Protein AF-X1HR88-F1 (afdb_monomer_lite)

Secondary structure (DSSP, 8-state):
--EEEEEEE-SEEEEETTSS--EEE--EEEEEETTS-EEEEPGGGSEEEES-TTTEEE-TT-EEEE-SSEEEEEEEEETTEEEEEEEEEE-----PPEEEEEEEEEETTTEEEEEEEEEE-TTS-EEEEEEEEEETTS---EEEEEEEEE-TT-EEEEEEEBTTTB-TT-EEEEEEEEEETTEEEE---EEEE--

Sequence (195 aa):
AELQYIEAYPKNMAFDLNDANKCDDVTQVVAWYFDGSWENIDINSASYLSNNTGVATVNSSGTVCGVGEGNTTIKVTYQGEYDTISVSVTDTGISPPGVTTLDPIYDGGYYIAMKGKIQSTGGENAYEIGFEYQDLAGGSVETINAYGNYEDGRAWNMTLVKGSDITYGHSYKYRAYAVNSAGTGYGTWDTFTVN

pLDDT: mean 96.0, std 4.51, range [67.5, 98.81]

Radius of gyration: 26.38 Å; chains: 1; bounding box: 52×28×78 Å

Foldseek 3Di:
DAWDAKDWPPQEEEAEPLDPCQKDFGPWMKTAHPVRDIDTDQQLQKAKDKPDVCQWDADSSRMIGGHDADKTWIWIDHPHHIDIRIYGYDYPQAAAWAKAFDDWDDDPQFKIKTKMWGQARRNAFFQKKWKWKDWPVDDDIDIDMDGDGHGHGDMDIDMDGEPPRHDAQIKMWMWIWTADPSGIHIHDIDMDHRD

Structure (mmCIF, N/CA/C/O backbone):
data_AF-X1HR88-F1
#
_entry.id   AF-X1HR88-F1
#
loop_
_atom_site.group_PDB
_atom_site.id
_atom_site.type_symbol
_atom_site.label_atom_id
_atom_site.label_alt_id
_atom_site.label_comp_id
_atom_site.label_asym_id
_atom_site.label_entity_id
_atom_site.label_seq_id
_atom_site.pdbx_PDB_ins_code
_atom_site.Cartn_x
_atom_site.Cartn_y
_atom_site.Cartn_z
_atom_site.occupancy
_atom_site.B_iso_or_equiv
_atom_site.auth_seq_id
_atom_site.auth_comp_id
_atom_site.auth_asym_id
_atom_site.auth_atom_id
_atom_site.pdbx_PDB_model_num
ATOM 1 N N . ALA A 1 1 ? -14.043 -4.758 44.801 1.00 83.31 1 ALA A N 1
ATOM 2 C CA . ALA A 1 1 ? -15.112 -3.782 44.540 1.00 83.31 1 ALA A CA 1
ATOM 3 C C . ALA A 1 1 ? -15.993 -4.319 43.414 1.00 83.31 1 ALA A C 1
ATOM 5 O O . ALA A 1 1 ? -15.507 -5.154 42.661 1.00 83.31 1 ALA A O 1
ATOM 6 N N . GLU A 1 2 ? -17.265 -3.928 43.324 1.00 94.88 2 GLU A N 1
ATOM 7 C CA . GLU A 1 2 ? -18.149 -4.330 42.214 1.00 94.88 2 GLU A CA 1
ATOM 8 C C . GLU A 1 2 ? -17.907 -3.422 41.003 1.00 94.88 2 GLU A C 1
ATOM 10 O O . GLU A 1 2 ? -17.844 -2.197 41.165 1.00 94.88 2 GLU A O 1
ATOM 15 N N . LEU A 1 3 ? -17.688 -4.022 39.827 1.00 97.12 3 LEU A N 1
ATOM 16 C CA . LEU A 1 3 ? -17.419 -3.295 38.586 1.00 97.12 3 LEU A CA 1
ATOM 17 C C . LEU A 1 3 ? -18.658 -2.493 38.186 1.00 97.12 3 LEU A C 1
ATOM 19 O O . LEU A 1 3 ? -19.764 -3.023 38.199 1.00 97.12 3 LEU A O 1
ATOM 23 N N . GLN A 1 4 ? -18.463 -1.226 37.835 1.00 98.12 4 GLN A N 1
ATOM 24 C CA . GLN A 1 4 ? -19.535 -0.342 37.394 1.00 98.12 4 GLN A CA 1
ATOM 25 C C . GLN A 1 4 ? -19.562 -0.207 35.869 1.00 98.12 4 GLN A C 1
ATOM 27 O O . GLN A 1 4 ? -20.624 -0.320 35.270 1.00 98.12 4 GLN A O 1
ATOM 32 N N . TYR A 1 5 ? -18.415 0.077 35.250 1.00 98.31 5 TYR A N 1
ATOM 33 C CA . TYR A 1 5 ? -18.259 0.170 33.796 1.00 98.31 5 TYR A CA 1
ATOM 34 C C . TYR A 1 5 ? -16.782 0.051 33.408 1.00 98.31 5 TYR A C 1
ATOM 36 O O . TYR A 1 5 ? -15.893 0.106 34.264 1.00 98.31 5 TYR A O 1
ATOM 44 N N . ILE A 1 6 ? -16.523 -0.086 32.106 1.00 98.69 6 ILE A N 1
ATOM 45 C CA . ILE A 1 6 ? -15.172 -0.014 31.547 1.00 98.69 6 ILE A CA 1
ATOM 46 C C . ILE A 1 6 ? -15.053 1.098 30.509 1.00 98.69 6 ILE A C 1
ATOM 48 O O . ILE A 1 6 ? -16.046 1.531 29.929 1.00 98.69 6 ILE A O 1
ATOM 52 N N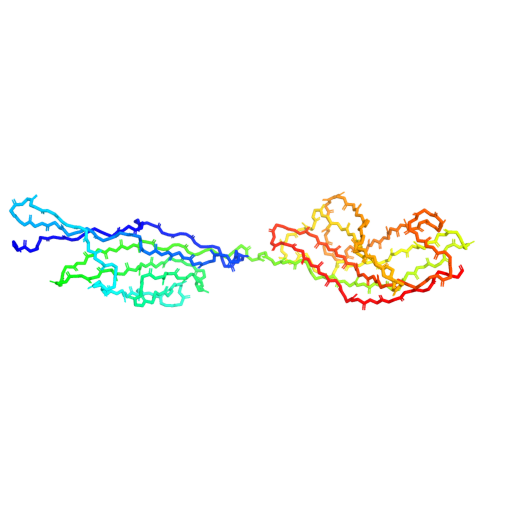 . GLU A 1 7 ? -13.823 1.515 30.239 1.00 98.62 7 GLU A N 1
ATOM 53 C CA . GLU A 1 7 ? -13.481 2.381 29.117 1.00 98.62 7 GLU A CA 1
ATOM 54 C C . GLU A 1 7 ? -12.338 1.768 28.312 1.00 98.62 7 GLU A C 1
ATOM 56 O O . GLU A 1 7 ? -11.296 1.437 28.874 1.00 98.62 7 GLU A O 1
ATOM 61 N N . ALA A 1 8 ? -12.512 1.646 26.999 1.00 98.50 8 ALA A N 1
ATOM 62 C CA . ALA A 1 8 ? -11.475 1.181 26.086 1.00 98.50 8 ALA A CA 1
ATOM 63 C C . ALA A 1 8 ? -10.881 2.341 25.270 1.00 98.50 8 ALA A C 1
ATOM 65 O O . ALA A 1 8 ? -11.593 3.278 24.895 1.00 98.50 8 ALA A O 1
ATOM 66 N N . TYR A 1 9 ? -9.579 2.264 24.981 1.00 98.44 9 TYR A N 1
ATOM 67 C CA . TYR A 1 9 ? -8.853 3.253 24.185 1.00 98.44 9 TYR A CA 1
ATOM 68 C C . TYR A 1 9 ? -7.960 2.601 23.114 1.00 98.44 9 TYR A C 1
ATOM 70 O O . TYR A 1 9 ? -7.384 1.538 23.362 1.00 98.44 9 TYR A O 1
ATOM 78 N N . PRO A 1 10 ? -7.794 3.255 21.947 1.00 98.50 10 PRO A N 1
ATOM 79 C CA . PRO A 1 10 ? -8.399 4.540 21.564 1.00 98.50 10 PRO A CA 1
ATOM 80 C C . PRO A 1 10 ? -9.921 4.441 21.358 1.00 98.50 10 PRO A C 1
ATOM 82 O O . PRO A 1 10 ? -10.444 3.369 21.093 1.00 98.50 10 PRO A O 1
ATOM 85 N N . LYS A 1 11 ? -10.651 5.559 21.482 1.00 98.25 11 LYS A N 1
ATOM 86 C CA . LYS A 1 11 ? -12.120 5.580 21.283 1.00 98.25 11 LYS A CA 1
ATOM 87 C C . LYS A 1 11 ? -12.525 5.455 19.813 1.00 98.25 11 LYS A C 1
ATOM 89 O O . LYS A 1 11 ? -13.644 5.046 19.511 1.00 98.25 11 LYS A O 1
ATOM 94 N N . ASN A 1 12 ? -11.615 5.817 18.911 1.00 97.88 12 ASN A N 1
ATOM 95 C CA . ASN A 1 12 ? -11.790 5.718 17.472 1.00 97.88 12 ASN A CA 1
ATOM 96 C C . ASN A 1 12 ? -10.490 5.213 16.836 1.00 97.88 12 ASN A C 1
ATOM 98 O O . ASN A 1 12 ? -9.414 5.642 17.247 1.00 97.88 12 ASN A O 1
ATOM 102 N N . MET A 1 13 ? -10.603 4.367 15.818 1.00 98.06 13 MET A N 1
ATOM 103 C CA . MET A 1 13 ? -9.512 3.946 14.940 1.00 98.06 13 MET A CA 1
ATOM 104 C C . MET A 1 13 ? -9.891 4.247 13.490 1.00 98.06 13 MET A C 1
ATOM 106 O O . MET A 1 13 ? -11.057 4.108 13.108 1.00 98.06 13 MET A O 1
ATOM 110 N N . ALA A 1 14 ? -8.912 4.652 12.685 1.00 96.81 14 ALA A N 1
ATOM 111 C CA . ALA A 1 14 ? -9.100 4.935 11.269 1.00 96.81 14 ALA A CA 1
ATOM 112 C C . ALA A 1 14 ? -8.046 4.199 10.441 1.00 96.81 14 ALA A C 1
ATOM 114 O O . ALA A 1 14 ? -6.862 4.269 10.759 1.00 96.81 14 ALA A O 1
ATOM 115 N N . PHE A 1 15 ? -8.485 3.513 9.387 1.00 95.94 15 PHE A N 1
ATOM 116 C CA . PHE A 1 15 ? -7.615 2.745 8.499 1.00 95.94 15 PHE A CA 1
ATOM 117 C C . PHE A 1 15 ? -7.869 3.124 7.040 1.00 95.94 15 PHE A C 1
ATOM 119 O O . PHE A 1 15 ? -9.022 3.256 6.635 1.00 95.94 15 PHE A O 1
ATOM 126 N N . ASP A 1 16 ? -6.806 3.234 6.245 1.00 91.50 16 ASP A N 1
ATOM 127 C CA . ASP A 1 16 ? -6.882 3.254 4.782 1.00 91.50 16 ASP A CA 1
ATOM 128 C C . ASP A 1 16 ? -6.445 1.882 4.262 1.00 91.50 16 ASP A C 1
ATOM 130 O O . ASP A 1 16 ? -5.384 1.380 4.636 1.00 91.50 16 ASP A O 1
ATOM 134 N N . LEU A 1 17 ? -7.259 1.246 3.416 1.00 90.88 17 LEU A N 1
ATOM 135 C CA . LEU A 1 17 ? -6.928 -0.063 2.846 1.00 90.88 17 LEU A CA 1
ATOM 136 C C . LEU A 1 17 ? -5.676 -0.046 1.962 1.00 90.88 17 LEU A C 1
ATOM 138 O O . LEU A 1 17 ? -5.069 -1.113 1.781 1.00 90.88 17 LEU A O 1
ATOM 142 N N . ASN A 1 18 ? -5.304 1.135 1.462 1.00 83.62 18 ASN A N 1
ATOM 143 C CA . ASN A 1 18 ? -4.133 1.380 0.624 1.00 83.62 18 ASN A CA 1
ATOM 144 C C . ASN A 1 18 ? -2.873 1.697 1.444 1.00 83.62 18 ASN A C 1
ATOM 146 O O . ASN A 1 18 ? -1.772 1.672 0.897 1.00 83.62 18 ASN A O 1
ATOM 150 N N . ASP A 1 19 ? -3.005 1.925 2.754 1.00 83.81 19 ASP A N 1
ATOM 151 C CA . ASP A 1 19 ? -1.859 1.995 3.658 1.00 83.81 19 ASP A CA 1
ATOM 152 C C . ASP A 1 19 ? -1.364 0.574 3.989 1.00 83.81 19 ASP A C 1
ATOM 154 O O . ASP A 1 19 ? -2.137 -0.361 4.241 1.00 83.81 19 ASP A O 1
ATOM 158 N N . ALA A 1 20 ? -0.042 0.404 4.014 1.00 79.62 20 ALA A N 1
ATOM 159 C CA . ALA A 1 20 ? 0.596 -0.819 4.481 1.00 79.62 20 ALA A CA 1
ATOM 160 C C . ALA A 1 20 ? 0.303 -1.090 5.972 1.00 79.62 20 ALA A C 1
ATOM 162 O O . ALA A 1 20 ? 0.254 -2.252 6.381 1.00 79.62 20 ALA A O 1
ATOM 163 N N . ASN A 1 21 ? 0.066 -0.043 6.769 1.00 85.81 21 ASN A N 1
ATOM 164 C CA . ASN A 1 21 ? -0.185 -0.111 8.210 1.00 85.81 21 ASN A CA 1
ATOM 165 C C . ASN A 1 21 ? -1.680 0.022 8.551 1.00 85.81 21 ASN A C 1
ATOM 167 O O . ASN A 1 21 ? -2.093 0.896 9.305 1.00 85.81 21 ASN A O 1
ATOM 171 N N . LYS A 1 22 ? -2.512 -0.880 8.025 1.00 93.12 22 LYS A N 1
ATOM 172 C CA . LYS A 1 22 ? -3.969 -0.903 8.272 1.00 93.12 22 LYS A CA 1
ATOM 173 C C . LYS A 1 22 ? -4.402 -1.680 9.520 1.00 93.12 22 LYS A C 1
ATOM 175 O O . LYS A 1 22 ? -5.504 -2.229 9.549 1.00 93.12 22 LYS A O 1
ATOM 180 N N . CYS A 1 23 ? -3.532 -1.760 10.523 1.00 97.31 23 CYS A N 1
ATOM 181 C CA . CYS A 1 23 ? -3.824 -2.378 11.812 1.00 97.31 23 CYS A CA 1
ATOM 182 C C . CYS A 1 23 ? -3.281 -1.520 12.956 1.00 97.31 23 CYS A C 1
ATOM 184 O O . CYS A 1 23 ? -2.205 -0.942 12.821 1.00 97.31 23 CYS A O 1
ATOM 186 N N . ASP A 1 24 ? -3.995 -1.487 14.076 1.00 97.94 24 ASP A N 1
ATOM 187 C CA . ASP A 1 24 ? -3.594 -0.799 15.306 1.00 97.94 24 ASP A CA 1
ATOM 188 C C . ASP A 1 24 ? -4.124 -1.555 16.534 1.00 97.94 24 ASP A C 1
ATOM 190 O O . ASP A 1 24 ? -5.056 -2.357 16.430 1.00 97.94 24 ASP A O 1
ATOM 194 N N . ASP A 1 25 ? -3.533 -1.321 17.699 1.00 98.19 25 ASP A N 1
ATOM 195 C CA . ASP A 1 25 ? -3.840 -2.055 18.924 1.00 98.19 25 ASP A CA 1
ATOM 196 C C . ASP A 1 25 ? -4.786 -1.279 19.850 1.00 98.19 25 ASP A C 1
ATOM 198 O O . ASP A 1 25 ? -4.718 -0.056 20.004 1.00 98.19 25 ASP A O 1
ATOM 202 N N . VAL A 1 26 ? -5.655 -2.006 20.554 1.00 98.38 26 VAL A N 1
ATOM 203 C CA . VAL A 1 26 ? -6.278 -1.486 21.775 1.00 98.38 26 VAL A CA 1
ATOM 204 C C . VAL A 1 26 ? -5.183 -1.327 22.827 1.00 98.38 26 VAL A C 1
ATOM 206 O O . VAL A 1 26 ? -4.567 -2.300 23.254 1.00 98.38 26 VAL A O 1
ATOM 209 N N . THR A 1 27 ? -4.947 -0.092 23.259 1.00 98.00 27 THR A N 1
ATOM 210 C CA . THR A 1 27 ? -3.803 0.256 24.116 1.00 98.00 27 THR A CA 1
ATOM 211 C C . THR A 1 27 ? -4.158 0.332 25.593 1.00 98.00 27 THR A C 1
ATOM 213 O O . THR A 1 27 ? -3.274 0.214 26.442 1.00 98.00 27 THR A O 1
ATOM 216 N N . GLN A 1 28 ? -5.438 0.520 25.924 1.00 98.19 28 GLN A N 1
ATOM 217 C CA . GLN A 1 28 ? -5.879 0.616 27.310 1.00 98.19 28 GLN A CA 1
ATOM 218 C C . GLN A 1 28 ? -7.315 0.130 27.485 1.00 98.19 28 GLN A C 1
ATOM 220 O O . GLN A 1 28 ? -8.194 0.431 26.677 1.00 98.19 28 GLN A O 1
ATOM 225 N N . VAL A 1 29 ? -7.552 -0.568 28.594 1.00 98.50 29 VAL A N 1
ATOM 226 C CA . VAL A 1 29 ? -8.884 -0.852 29.129 1.00 98.50 29 VAL A CA 1
ATOM 227 C C . VAL A 1 29 ? -8.869 -0.468 30.607 1.00 98.50 29 VAL A C 1
ATOM 229 O O . VAL A 1 29 ? -8.050 -0.980 31.367 1.00 98.50 29 VAL A O 1
ATOM 232 N N . VAL A 1 30 ? -9.734 0.457 31.016 1.00 98.50 30 VAL A N 1
ATOM 233 C CA . VAL A 1 30 ? -9.850 0.929 32.404 1.00 98.50 30 VAL A CA 1
ATOM 234 C C . VAL A 1 30 ? -11.147 0.404 32.993 1.00 98.50 30 VAL A C 1
ATOM 236 O O . VAL A 1 30 ? -12.198 0.554 32.378 1.00 98.50 30 VAL A O 1
ATOM 239 N N . ALA A 1 31 ? -11.081 -0.190 34.179 1.00 98.50 31 ALA A N 1
ATOM 240 C CA . ALA A 1 31 ? -12.249 -0.598 34.947 1.00 98.50 31 ALA A CA 1
ATOM 241 C C . ALA A 1 31 ? -12.536 0.422 36.050 1.00 98.50 31 ALA A C 1
ATOM 243 O O . ALA A 1 31 ? -11.633 0.792 36.800 1.00 98.50 31 ALA A O 1
ATOM 244 N N . TRP A 1 32 ? -13.794 0.841 36.163 1.00 98.38 32 TRP A N 1
ATOM 245 C CA . TRP A 1 32 ? -14.280 1.766 37.184 1.00 98.38 32 TRP A CA 1
ATOM 246 C C . TRP A 1 32 ? -15.254 1.047 38.109 1.00 98.38 32 TRP A C 1
ATOM 248 O O . TRP A 1 32 ? -16.186 0.389 37.646 1.00 98.38 32 TRP A O 1
ATOM 258 N N . TYR A 1 33 ? -15.048 1.168 39.417 1.00 98.06 33 TYR A N 1
ATOM 259 C CA . TYR A 1 33 ? -15.801 0.438 40.433 1.00 98.06 33 TYR A CA 1
ATOM 260 C C . TYR A 1 33 ? -16.754 1.351 41.215 1.00 98.06 33 TYR A C 1
ATOM 262 O O . TYR A 1 33 ? -16.495 2.541 41.392 1.00 98.06 33 TYR A O 1
ATOM 270 N N . PHE A 1 34 ? -17.841 0.788 41.758 1.00 97.38 34 PHE A N 1
ATOM 271 C CA . PHE A 1 34 ? -18.852 1.552 42.513 1.00 97.38 34 PHE A CA 1
ATOM 272 C C . PHE A 1 34 ? -18.326 2.239 43.783 1.00 97.38 34 PHE A C 1
ATOM 274 O O . PHE A 1 34 ? -18.935 3.192 44.266 1.00 97.38 34 PHE A O 1
ATOM 281 N N . ASP A 1 35 ? -17.209 1.769 44.341 1.00 97.12 35 ASP A N 1
ATOM 282 C CA . ASP A 1 35 ? -16.552 2.402 45.489 1.00 97.12 35 ASP A CA 1
ATOM 283 C C . ASP A 1 35 ? -15.642 3.582 45.096 1.00 97.12 35 ASP A C 1
ATOM 285 O O . ASP A 1 35 ? -14.992 4.177 45.956 1.00 97.12 35 ASP A O 1
ATOM 289 N N . GLY A 1 36 ? -15.609 3.933 43.806 1.00 97.12 36 GLY A N 1
ATOM 290 C CA . GLY A 1 36 ? -14.807 5.014 43.242 1.00 97.12 36 GLY A CA 1
ATOM 291 C C . GLY A 1 36 ? -13.363 4.629 42.919 1.00 97.12 36 GLY A C 1
ATOM 292 O O . GLY A 1 36 ? -12.615 5.476 42.427 1.00 97.12 36 GLY A O 1
ATOM 293 N N . SER A 1 37 ? -12.947 3.386 43.184 1.00 97.94 37 SER A N 1
ATOM 294 C CA . SER A 1 37 ? -11.643 2.885 42.746 1.00 97.94 37 SER A CA 1
ATOM 295 C C . SER A 1 37 ? -11.633 2.567 41.245 1.00 97.94 37 SER A C 1
ATOM 297 O O . SER A 1 37 ? -12.679 2.413 40.609 1.00 97.94 37 SER A O 1
ATOM 299 N N . TRP A 1 38 ? -10.435 2.485 40.668 1.00 97.88 38 TRP A N 1
ATOM 300 C CA . TRP A 1 38 ? -10.231 2.120 39.269 1.00 97.88 38 TRP A CA 1
ATOM 301 C C . TRP A 1 38 ? -8.937 1.326 39.098 1.00 97.88 38 TRP A C 1
ATOM 303 O O . TRP A 1 38 ? -8.038 1.397 39.941 1.00 97.88 38 TRP A O 1
ATOM 313 N N . GLU A 1 39 ? -8.833 0.588 37.997 1.00 97.75 39 GLU A N 1
ATOM 314 C CA . GLU A 1 39 ? -7.607 -0.116 37.618 1.00 97.75 39 GLU A CA 1
ATOM 315 C C . GLU A 1 39 ? -7.417 -0.170 36.096 1.00 97.75 39 GLU A C 1
ATOM 317 O O . GLU A 1 39 ? -8.380 -0.103 35.330 1.00 97.75 39 GLU A O 1
ATOM 322 N N . ASN A 1 40 ? -6.163 -0.322 35.663 1.00 97.81 40 ASN A N 1
ATOM 323 C CA . ASN A 1 40 ? -5.850 -0.691 34.284 1.00 97.81 40 ASN A CA 1
ATOM 324 C C . ASN A 1 40 ? -5.922 -2.210 34.144 1.00 97.81 40 ASN A C 1
ATOM 326 O O . ASN A 1 40 ? -5.257 -2.937 34.883 1.00 97.81 40 ASN A O 1
ATOM 330 N N . ILE A 1 41 ? -6.690 -2.667 33.167 1.00 97.56 41 ILE A N 1
ATOM 331 C CA . ILE A 1 41 ? -6.872 -4.077 32.850 1.00 97.56 41 ILE A CA 1
ATOM 332 C C . ILE A 1 41 ? -5.799 -4.513 31.852 1.00 97.56 41 ILE A C 1
ATOM 334 O O . ILE A 1 41 ? -5.494 -3.794 30.899 1.00 97.56 41 ILE A O 1
ATOM 338 N N . ASP A 1 42 ? -5.231 -5.702 32.065 1.00 96.69 42 ASP A N 1
ATOM 339 C CA . ASP A 1 42 ? -4.407 -6.363 31.050 1.00 96.69 42 ASP A CA 1
ATOM 340 C C . ASP A 1 42 ? -5.263 -6.594 29.800 1.00 96.69 42 ASP A C 1
ATOM 342 O O . ASP A 1 42 ? -6.318 -7.225 29.876 1.00 96.69 42 ASP A O 1
ATOM 346 N N . ILE A 1 43 ? -4.800 -6.102 28.652 1.00 96.44 43 ILE A N 1
ATOM 347 C CA . ILE A 1 43 ? -5.458 -6.227 27.345 1.00 96.44 43 ILE A CA 1
ATOM 348 C C . ILE A 1 43 ? -5.894 -7.674 27.072 1.00 96.44 43 ILE A C 1
ATOM 350 O O . ILE A 1 43 ? -7.008 -7.911 26.617 1.00 96.44 43 ILE A O 1
ATOM 354 N N . ASN A 1 44 ? -5.087 -8.665 27.454 1.00 96.44 44 ASN A N 1
ATOM 355 C CA . ASN A 1 44 ? -5.408 -10.076 27.208 1.00 96.44 44 ASN A CA 1
ATOM 356 C C . ASN A 1 44 ? -6.478 -10.650 28.159 1.00 96.44 44 ASN A C 1
ATOM 358 O O . ASN A 1 44 ? -6.934 -11.776 27.964 1.00 96.44 44 ASN A O 1
ATOM 362 N N . SER A 1 45 ? -6.865 -9.909 29.202 1.00 96.62 45 SER A N 1
ATOM 363 C CA . SER A 1 45 ? -7.964 -10.274 30.107 1.00 96.62 45 SER A CA 1
ATOM 364 C C . SER A 1 45 ? -9.327 -9.789 29.606 1.00 96.62 45 SER A C 1
ATOM 366 O O . SER A 1 45 ? -10.361 -10.248 30.097 1.00 96.62 45 SER A O 1
ATOM 368 N N . ALA A 1 46 ? -9.349 -8.867 28.641 1.00 97.94 46 ALA A N 1
ATOM 369 C CA . ALA A 1 46 ? -10.565 -8.449 27.962 1.00 97.94 46 ALA A CA 1
ATOM 370 C C . ALA A 1 46 ? -10.884 -9.381 26.783 1.00 97.94 46 ALA A C 1
ATOM 372 O O . ALA A 1 46 ? -10.030 -10.082 26.244 1.00 97.94 46 ALA A O 1
ATOM 373 N N . SER A 1 47 ? -12.149 -9.384 26.374 1.00 98.25 47 SER A N 1
ATOM 374 C CA . SER A 1 47 ? -12.602 -10.063 25.159 1.00 98.25 47 SER A CA 1
ATOM 375 C C . SER A 1 47 ? -13.007 -9.043 24.104 1.00 98.25 47 SER A C 1
ATOM 377 O O . SER A 1 47 ? -13.588 -8.004 24.424 1.00 98.25 47 SER A O 1
ATOM 379 N N . TYR A 1 48 ? -12.700 -9.354 22.847 1.00 98.56 48 TYR A N 1
ATOM 380 C CA . TYR A 1 48 ? -12.882 -8.457 21.713 1.00 98.56 48 TYR A CA 1
ATOM 381 C C . TYR A 1 48 ? -13.792 -9.092 20.669 1.00 98.56 48 TYR A C 1
ATOM 383 O O . TYR A 1 48 ? -13.655 -10.271 20.340 1.00 98.56 48 TYR A O 1
ATOM 391 N N . LEU A 1 49 ? -14.713 -8.302 20.126 1.00 98.50 49 LEU A N 1
ATOM 392 C CA . LEU A 1 49 ? -15.616 -8.721 19.061 1.00 98.50 49 LEU A CA 1
ATOM 393 C C . LEU A 1 49 ? -15.781 -7.588 18.052 1.00 98.50 49 LEU A C 1
ATOM 395 O O . LEU A 1 49 ? -16.121 -6.471 18.429 1.00 98.50 49 LEU A O 1
ATOM 399 N N . SER A 1 50 ? -15.606 -7.882 16.765 1.00 98.56 50 SER A N 1
ATOM 400 C CA . SER A 1 50 ? -16.024 -6.957 15.711 1.00 98.56 50 SER A CA 1
ATOM 401 C C . SER A 1 50 ? -17.504 -7.137 15.404 1.00 98.56 50 SER A C 1
ATOM 403 O O . SER A 1 50 ? -17.962 -8.257 15.174 1.00 98.56 50 SER A O 1
ATOM 405 N N . ASN A 1 51 ? -18.241 -6.030 15.332 1.00 98.56 51 ASN A N 1
ATOM 406 C CA . ASN A 1 51 ? -19.641 -6.045 14.910 1.00 98.56 51 ASN A CA 1
ATOM 407 C C . ASN A 1 51 ? -19.814 -6.217 13.391 1.00 98.56 51 ASN A C 1
ATOM 409 O O . ASN A 1 51 ? -20.914 -6.522 12.934 1.00 98.56 51 ASN A O 1
ATOM 413 N N . ASN A 1 52 ? -18.744 -6.050 12.607 1.00 98.56 52 ASN A N 1
ATOM 414 C CA . ASN A 1 52 ? -18.732 -6.327 11.173 1.00 98.56 52 ASN A CA 1
ATOM 415 C C . ASN A 1 52 ? -17.309 -6.675 10.715 1.00 98.56 52 ASN A C 1
ATOM 417 O O . ASN A 1 52 ? -16.492 -5.791 10.447 1.00 98.56 52 ASN A O 1
ATOM 421 N N . THR A 1 53 ? -17.032 -7.974 10.596 1.00 98.38 53 THR A N 1
ATOM 422 C CA . THR A 1 53 ? -15.729 -8.502 10.167 1.00 98.38 53 THR A CA 1
ATOM 423 C C . THR A 1 53 ? -15.415 -8.255 8.694 1.00 98.38 53 THR A C 1
ATOM 425 O O . THR A 1 53 ? -14.256 -8.366 8.309 1.00 98.38 53 THR A O 1
ATOM 428 N N . GLY A 1 54 ? -16.411 -7.888 7.878 1.00 98.00 54 GLY A N 1
ATOM 429 C CA . GLY A 1 54 ? -16.186 -7.429 6.507 1.00 98.00 54 GLY A CA 1
ATOM 430 C C . GLY A 1 54 ? -15.582 -6.024 6.435 1.00 98.00 54 GLY A C 1
ATOM 431 O O . GLY A 1 54 ? -14.978 -5.691 5.424 1.00 98.00 54 GLY A O 1
ATOM 432 N N . VAL A 1 55 ? -15.715 -5.224 7.502 1.00 98.38 55 VAL A N 1
ATOM 433 C CA . VAL A 1 55 ? -15.136 -3.873 7.601 1.00 98.38 55 VAL A CA 1
ATOM 434 C C . VAL A 1 55 ? -13.845 -3.895 8.409 1.00 98.38 55 VAL A C 1
ATOM 436 O O . VAL A 1 55 ? -12.822 -3.426 7.927 1.00 98.38 55 VAL A O 1
ATOM 439 N N . ALA A 1 56 ? -13.855 -4.470 9.615 1.00 98.62 56 ALA A N 1
ATOM 440 C CA . ALA A 1 56 ? -12.654 -4.594 10.439 1.00 98.62 56 ALA A CA 1
ATOM 441 C C . ALA A 1 56 ? -12.672 -5.872 11.278 1.00 98.62 56 ALA A C 1
ATOM 443 O O . ALA A 1 56 ? -13.720 -6.295 11.765 1.00 98.62 56 ALA A O 1
ATOM 444 N N . THR A 1 57 ? -11.510 -6.474 11.498 1.00 98.56 57 THR A N 1
ATOM 445 C CA . THR A 1 57 ? -11.330 -7.639 12.378 1.00 98.56 57 THR A CA 1
ATOM 446 C C . THR A 1 57 ? -10.585 -7.247 13.641 1.00 98.56 57 THR A C 1
ATOM 448 O O . THR A 1 57 ? -9.824 -6.290 13.623 1.00 98.56 57 THR A O 1
ATOM 451 N N . VAL A 1 58 ? -10.755 -8.015 14.715 1.00 98.69 58 VAL A N 1
ATOM 452 C CA . VAL A 1 58 ? -9.970 -7.881 15.946 1.00 98.69 58 VAL A CA 1
ATOM 453 C C . VAL A 1 58 ? -9.529 -9.262 16.425 1.00 98.69 58 VAL A C 1
ATOM 455 O O . VAL A 1 58 ? -10.301 -10.219 16.310 1.00 98.69 58 VAL A O 1
ATOM 458 N N . ASN A 1 59 ? -8.294 -9.390 16.913 1.00 98.00 59 ASN A N 1
ATOM 459 C CA . ASN A 1 59 ? -7.783 -10.635 17.495 1.00 98.00 59 ASN A CA 1
ATOM 460 C C . ASN A 1 59 ? -7.927 -10.656 19.035 1.00 98.00 59 ASN A C 1
ATOM 462 O O . ASN A 1 59 ? -8.390 -9.699 19.652 1.00 98.00 59 ASN A O 1
ATOM 466 N N . SER A 1 60 ? -7.528 -11.758 19.676 1.00 95.88 60 SER A N 1
ATOM 467 C CA . SER A 1 60 ? -7.614 -11.916 21.139 1.00 95.88 60 SER A CA 1
ATOM 468 C C . SER A 1 60 ? -6.664 -11.017 21.936 1.00 95.88 60 SER A C 1
ATOM 470 O O . SER A 1 60 ? -6.845 -10.879 23.138 1.00 95.88 60 SER A O 1
ATOM 472 N N . SER A 1 61 ? -5.658 -10.433 21.287 1.00 96.75 61 SER A N 1
ATOM 473 C CA . SER A 1 61 ? -4.699 -9.505 21.894 1.00 96.75 61 SER A CA 1
ATOM 474 C C . SER A 1 61 ? -5.075 -8.041 21.656 1.00 96.75 61 SER A C 1
ATOM 476 O O . SER A 1 61 ? -4.276 -7.159 21.942 1.00 96.75 61 SER A O 1
ATOM 478 N N . GLY A 1 62 ? -6.275 -7.771 21.131 1.00 97.69 62 GLY A N 1
ATOM 479 C CA . GLY A 1 62 ? -6.758 -6.412 20.904 1.00 97.69 62 GLY A CA 1
ATOM 480 C C . GLY A 1 62 ? -6.206 -5.737 19.646 1.00 97.69 62 GLY A C 1
ATOM 481 O O . GLY A 1 62 ? -6.462 -4.552 19.466 1.00 97.69 62 GLY A O 1
ATOM 482 N N . THR A 1 63 ? -5.510 -6.446 18.754 1.00 98.38 63 THR A N 1
ATOM 483 C CA . THR A 1 63 ? -5.096 -5.875 17.460 1.00 98.38 63 THR A CA 1
ATOM 484 C C . THR A 1 63 ? -6.286 -5.824 16.519 1.00 98.38 63 THR A C 1
ATOM 486 O O . THR A 1 63 ? -6.876 -6.863 16.199 1.00 98.38 63 THR A O 1
ATOM 489 N N . VAL A 1 64 ? -6.622 -4.624 16.059 1.00 98.69 64 VAL A N 1
ATOM 490 C CA . VAL A 1 64 ? -7.710 -4.327 15.131 1.00 98.69 64 VAL A CA 1
ATOM 491 C C . VAL A 1 64 ? -7.126 -4.047 13.751 1.00 98.69 64 VAL A C 1
ATOM 493 O O . VAL A 1 64 ? -6.196 -3.264 13.630 1.00 98.69 64 VAL A O 1
ATOM 496 N N . CYS A 1 65 ? -7.681 -4.652 12.703 1.00 98.06 65 CYS A N 1
ATOM 497 C CA . CYS A 1 65 ? -7.252 -4.441 11.320 1.00 98.06 65 CYS A CA 1
ATOM 498 C C . CYS A 1 65 ? -8.428 -4.052 10.426 1.00 98.06 65 CYS A C 1
ATOM 500 O O . CYS A 1 65 ? -9.479 -4.697 10.482 1.00 98.06 65 CYS A O 1
ATOM 502 N N . GLY A 1 66 ? -8.231 -3.055 9.563 1.00 97.69 66 GLY A N 1
ATOM 503 C CA . GLY A 1 66 ? -9.153 -2.716 8.481 1.00 97.69 66 GLY A CA 1
ATOM 504 C C . GLY A 1 66 ? -9.148 -3.781 7.380 1.00 97.69 66 GLY A C 1
ATOM 505 O O . GLY A 1 66 ? -8.092 -4.266 6.969 1.00 97.69 66 GLY A O 1
ATOM 506 N N . VAL A 1 67 ? -10.336 -4.155 6.907 1.00 96.62 67 VAL A N 1
ATOM 507 C CA . VAL A 1 67 ? -10.556 -5.220 5.912 1.00 96.62 67 VAL A CA 1
ATOM 508 C C . VAL A 1 67 ? -11.297 -4.706 4.682 1.00 96.62 67 VAL A C 1
ATOM 510 O O . VAL A 1 67 ? -10.899 -5.026 3.565 1.00 96.62 67 VAL A O 1
ATOM 513 N N . GLY A 1 68 ? -12.348 -3.911 4.877 1.00 96.00 68 GLY A N 1
ATOM 514 C CA . GLY A 1 68 ? -13.197 -3.396 3.805 1.00 96.00 68 GLY A CA 1
ATOM 515 C C . GLY A 1 68 ? -13.722 -2.005 4.133 1.00 96.00 68 GLY A C 1
ATOM 516 O O . GLY A 1 68 ? -13.886 -1.674 5.306 1.00 96.00 68 GLY A O 1
ATOM 517 N N . GLU A 1 69 ? -13.977 -1.197 3.103 1.00 96.25 69 GLU A N 1
ATOM 518 C CA . GLU A 1 69 ? -14.492 0.165 3.259 1.00 96.25 69 GLU A CA 1
ATOM 519 C C . GLU A 1 69 ? -15.806 0.169 4.057 1.00 96.25 69 GLU A C 1
ATOM 521 O O . GLU A 1 69 ? -16.723 -0.620 3.805 1.00 96.25 69 GLU A O 1
ATOM 526 N N . GLY A 1 70 ? -15.906 1.075 5.027 1.00 97.81 70 GLY A N 1
ATOM 527 C CA . GLY A 1 70 ? -17.111 1.283 5.814 1.00 97.81 70 GLY A CA 1
ATOM 528 C C . GLY A 1 70 ? -16.824 1.652 7.261 1.00 97.81 70 GLY A C 1
ATOM 529 O O . GLY A 1 70 ? -15.694 1.904 7.666 1.00 97.81 70 GLY A O 1
ATOM 530 N N . ASN A 1 71 ? -17.883 1.663 8.067 1.00 98.38 71 ASN A N 1
ATOM 531 C CA . ASN A 1 71 ? -17.796 1.920 9.500 1.00 98.38 71 ASN A CA 1
ATOM 532 C C . ASN A 1 71 ? -18.271 0.695 10.282 1.00 98.38 71 ASN A C 1
ATOM 534 O O . ASN A 1 71 ? -19.253 0.047 9.914 1.00 98.38 71 ASN A O 1
ATOM 538 N N . THR A 1 72 ? -17.589 0.393 11.379 1.00 98.69 72 THR A N 1
ATOM 539 C CA . THR A 1 72 ? -17.967 -0.661 12.323 1.00 98.69 72 THR A CA 1
ATOM 540 C C . THR A 1 72 ? -17.551 -0.270 13.737 1.00 98.69 72 THR A C 1
ATOM 542 O O . THR A 1 72 ? -17.006 0.809 13.966 1.00 98.69 72 THR A O 1
ATOM 545 N N . THR A 1 73 ? -17.822 -1.132 14.709 1.00 98.62 73 THR A N 1
ATOM 546 C CA . THR A 1 73 ? -17.316 -0.976 16.069 1.00 98.62 73 THR A CA 1
ATOM 547 C C . THR A 1 73 ? -16.694 -2.272 16.566 1.00 98.62 73 THR A C 1
ATOM 549 O O . THR A 1 73 ? -17.134 -3.374 16.217 1.00 98.62 73 THR A O 1
ATOM 552 N N . ILE A 1 74 ? -15.665 -2.127 17.399 1.00 98.75 74 ILE A N 1
ATOM 553 C CA . ILE A 1 74 ? -15.089 -3.214 18.185 1.00 98.75 74 ILE A CA 1
ATOM 554 C C . ILE A 1 74 ? -15.677 -3.136 19.587 1.00 98.75 74 ILE A C 1
ATOM 556 O O . ILE A 1 74 ? -15.488 -2.147 20.293 1.00 98.75 74 ILE A O 1
ATOM 560 N N . LYS A 1 75 ? -16.402 -4.178 19.988 1.00 98.56 75 LYS A N 1
ATOM 561 C CA . LYS A 1 75 ? -16.897 -4.347 21.350 1.00 98.56 75 LYS A CA 1
ATOM 562 C C . LYS A 1 75 ? -15.789 -4.949 22.209 1.00 98.56 75 LYS A C 1
ATOM 564 O O . LYS A 1 75 ? -15.318 -6.049 21.920 1.00 98.56 75 LYS A O 1
ATOM 569 N N . VAL A 1 76 ? -15.421 -4.243 23.271 1.00 98.69 76 VAL A N 1
ATOM 570 C CA . VAL A 1 76 ? -14.490 -4.698 24.309 1.00 98.69 76 VAL A CA 1
ATOM 571 C C . VAL A 1 76 ? -15.316 -5.085 25.525 1.00 98.69 76 VAL A C 1
ATOM 573 O O . VAL A 1 76 ? -16.185 -4.323 25.930 1.00 98.69 76 VAL A O 1
ATOM 576 N N . THR A 1 77 ? -15.126 -6.277 26.082 1.00 98.56 77 THR A N 1
ATOM 577 C CA . THR A 1 77 ? -15.920 -6.777 27.217 1.00 98.56 77 THR A CA 1
ATOM 578 C C . THR A 1 77 ? -15.019 -7.313 28.320 1.00 98.56 77 THR A C 1
ATOM 580 O O . THR A 1 77 ? -14.123 -8.117 28.054 1.00 98.56 77 THR A O 1
ATOM 583 N N . TYR A 1 78 ? -15.299 -6.909 29.558 1.00 98.25 78 TYR A N 1
ATOM 584 C CA . TYR A 1 78 ? -14.608 -7.359 30.762 1.00 98.25 78 TYR A CA 1
ATOM 585 C C . TYR A 1 78 ? -15.614 -7.542 31.904 1.00 98.25 78 TYR A C 1
ATOM 587 O O . TYR A 1 78 ? -16.386 -6.642 32.216 1.00 98.25 78 TYR A O 1
ATOM 595 N N . GLN A 1 79 ? -15.634 -8.742 32.493 1.00 96.62 79 GLN A N 1
ATOM 596 C CA . GLN A 1 79 ? -16.533 -9.133 33.594 1.00 96.62 79 GLN A CA 1
ATOM 597 C C . GLN A 1 79 ? -18.031 -8.804 33.381 1.00 96.62 79 GLN A C 1
ATOM 599 O O . GLN A 1 79 ? -18.759 -8.562 34.336 1.00 96.62 79 GLN A O 1
ATOM 604 N N . GLY A 1 80 ? -18.510 -8.842 32.133 1.00 95.81 80 GLY A N 1
ATOM 605 C CA . GLY A 1 80 ? -19.917 -8.597 31.780 1.00 95.81 80 GLY A CA 1
ATOM 606 C C . GLY A 1 80 ? -20.221 -7.162 31.345 1.00 95.81 80 GLY A C 1
ATOM 607 O O . GLY A 1 80 ? -21.172 -6.966 30.589 1.00 95.81 80 GLY A O 1
ATOM 608 N N . GLU A 1 81 ? -19.371 -6.204 31.712 1.00 98.38 81 GLU A N 1
ATOM 609 C CA . GLU A 1 81 ? -19.444 -4.826 31.229 1.00 98.38 81 GLU A CA 1
ATOM 610 C C . GLU A 1 81 ? -18.712 -4.667 29.899 1.00 98.38 81 GLU A C 1
ATOM 612 O O . GLU A 1 81 ? -17.796 -5.432 29.570 1.00 98.38 81 GLU A O 1
ATOM 617 N N . TYR A 1 82 ? -19.123 -3.677 29.108 1.00 98.25 82 TYR A N 1
ATOM 618 C CA . TYR A 1 82 ? -18.528 -3.440 27.801 1.00 98.25 82 TYR A CA 1
ATOM 619 C C . TYR A 1 82 ? -18.427 -1.962 27.443 1.00 98.25 82 TYR A C 1
ATOM 621 O O . TYR A 1 82 ? -19.235 -1.140 27.864 1.00 98.25 82 TYR A O 1
ATOM 629 N N . ASP A 1 83 ? -17.460 -1.672 26.582 1.00 98.75 83 ASP A N 1
ATOM 630 C CA . ASP A 1 83 ? -17.327 -0.408 25.865 1.00 98.75 83 ASP A CA 1
ATOM 631 C C . ASP A 1 83 ? -17.100 -0.703 24.375 1.00 98.75 83 ASP A C 1
ATOM 633 O O . ASP A 1 83 ? -16.869 -1.851 23.971 1.00 98.75 83 ASP A O 1
ATOM 637 N N . THR A 1 84 ? -17.207 0.319 23.536 1.00 98.50 84 THR A N 1
ATOM 638 C CA . THR A 1 84 ? -17.031 0.192 22.090 1.00 98.50 84 THR A CA 1
ATOM 639 C C . THR A 1 84 ? -16.018 1.186 21.554 1.00 98.50 84 THR A C 1
ATOM 641 O O . THR A 1 84 ? -16.076 2.372 21.865 1.00 98.50 84 THR A O 1
ATOM 644 N N . ILE A 1 85 ? -15.156 0.701 20.665 1.00 98.81 85 ILE A N 1
ATOM 645 C CA . ILE A 1 85 ? -14.245 1.514 19.861 1.00 98.81 85 ILE A CA 1
ATOM 646 C C . ILE A 1 85 ? -14.860 1.667 18.475 1.00 98.81 85 ILE A C 1
ATOM 648 O O . ILE A 1 85 ? -15.199 0.667 17.836 1.00 98.81 85 ILE A O 1
ATOM 652 N N . SER A 1 86 ? -15.016 2.902 18.002 1.00 98.69 86 SER A N 1
ATOM 653 C CA . SER A 1 86 ? -15.475 3.148 16.631 1.00 98.69 86 SER A CA 1
ATOM 654 C C . SER A 1 86 ? -14.343 2.903 15.646 1.00 98.69 86 SER A C 1
ATOM 656 O O . SER A 1 86 ? -13.213 3.314 15.886 1.00 98.69 86 SER A O 1
ATOM 658 N N . VAL A 1 87 ? -14.637 2.259 14.524 1.00 98.75 87 VAL A N 1
ATOM 659 C CA . VAL A 1 87 ? -13.660 2.011 13.465 1.00 98.75 87 VAL A CA 1
ATOM 660 C C . VAL A 1 87 ? -14.211 2.535 12.150 1.00 98.75 87 VAL A C 1
ATOM 662 O O . VAL A 1 87 ? -15.303 2.139 11.738 1.00 98.75 87 VAL A O 1
ATOM 665 N N . SER A 1 88 ? -13.445 3.395 11.487 1.00 98.06 88 SER A N 1
ATOM 666 C CA . SER A 1 88 ? -13.711 3.851 10.123 1.00 98.06 88 SER A CA 1
ATOM 667 C C . SER A 1 88 ? -12.628 3.341 9.184 1.00 98.06 88 SER A C 1
ATOM 669 O O . SER A 1 88 ? -11.444 3.568 9.422 1.00 98.06 88 SER A O 1
ATOM 671 N N . VAL A 1 89 ? -13.029 2.675 8.112 1.00 97.75 89 VAL A N 1
ATOM 672 C CA . VAL A 1 89 ? -12.126 2.156 7.087 1.00 97.75 89 VAL A CA 1
ATOM 673 C C . VAL A 1 89 ? -12.456 2.831 5.768 1.00 97.75 89 VAL A C 1
ATOM 675 O O . VAL A 1 89 ? -13.602 2.793 5.322 1.00 97.75 89 VAL A O 1
ATOM 678 N N . THR A 1 90 ? -11.456 3.443 5.149 1.00 95.12 90 THR A N 1
ATOM 679 C CA . THR A 1 90 ? -11.571 4.078 3.838 1.00 95.12 90 THR A CA 1
ATOM 680 C C . THR A 1 90 ? -10.802 3.288 2.793 1.00 95.12 90 THR A C 1
ATOM 682 O O . THR A 1 90 ? -9.792 2.654 3.0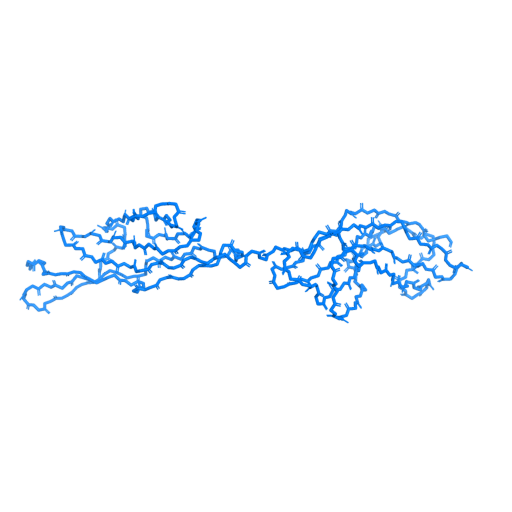91 1.00 95.12 90 THR A O 1
ATOM 685 N N . ASP A 1 91 ? -11.271 3.363 1.555 1.00 90.50 91 ASP A N 1
ATOM 686 C CA . ASP A 1 91 ? -10.529 2.932 0.380 1.00 90.50 91 ASP A CA 1
ATOM 687 C C . ASP A 1 91 ? -10.510 4.104 -0.600 1.00 90.50 91 ASP A C 1
ATOM 689 O O . ASP A 1 91 ? -11.552 4.527 -1.098 1.00 90.50 91 ASP A O 1
ATOM 693 N N . THR A 1 92 ? -9.336 4.687 -0.836 1.00 84.06 92 THR A N 1
ATOM 694 C CA . THR A 1 92 ? -9.203 5.784 -1.803 1.00 84.06 92 THR A CA 1
ATOM 695 C C . THR A 1 92 ? -9.323 5.291 -3.245 1.00 84.06 92 THR A C 1
ATOM 697 O O . THR A 1 92 ? -9.485 6.105 -4.154 1.00 84.06 92 THR A O 1
ATOM 700 N N . GLY A 1 93 ? -9.267 3.973 -3.472 1.00 86.56 93 GLY A N 1
ATOM 701 C CA . GLY A 1 93 ? -9.237 3.375 -4.800 1.00 86.56 93 GLY A CA 1
ATOM 702 C C . GLY A 1 93 ? -7.966 3.714 -5.580 1.00 86.56 93 GLY A C 1
ATOM 703 O O . GLY A 1 93 ? -7.950 3.537 -6.799 1.00 86.56 93 GLY A O 1
ATOM 704 N N . ILE A 1 94 ? -6.928 4.223 -4.902 1.00 89.75 94 ILE A N 1
ATOM 705 C CA . ILE A 1 94 ? -5.649 4.579 -5.512 1.00 89.75 94 ILE A CA 1
ATOM 706 C C . ILE A 1 94 ? -4.661 3.431 -5.291 1.00 89.75 94 ILE A C 1
ATOM 708 O O . ILE A 1 94 ? -4.349 3.072 -4.161 1.00 89.75 94 ILE A O 1
ATOM 712 N N . SER A 1 95 ? -4.122 2.878 -6.374 1.00 91.50 95 SER A N 1
ATOM 713 C CA . SER A 1 95 ? -3.060 1.869 -6.356 1.00 91.50 95 SER A CA 1
ATOM 714 C C . SER A 1 95 ? -1.782 2.403 -7.008 1.00 91.50 95 SER A C 1
ATOM 716 O O . SER A 1 95 ? -1.875 3.294 -7.854 1.00 91.50 95 SER A O 1
ATOM 718 N N . PRO A 1 96 ? -0.592 1.837 -6.723 1.00 94.81 96 PRO A N 1
ATOM 719 C CA . PRO A 1 96 ? 0.624 2.199 -7.446 1.00 94.81 96 PRO A CA 1
ATOM 720 C C . PRO A 1 96 ? 0.460 2.063 -8.973 1.00 94.81 96 PRO A C 1
ATOM 722 O O . PRO A 1 96 ? -0.274 1.174 -9.427 1.00 94.81 96 PRO A O 1
ATOM 725 N N . PRO A 1 97 ? 1.151 2.883 -9.786 1.00 98.12 97 PRO A N 1
ATOM 726 C CA . PRO A 1 97 ? 1.003 2.829 -11.237 1.00 98.12 97 PRO A CA 1
ATOM 727 C C . PRO A 1 97 ? 1.377 1.464 -11.846 1.00 98.12 97 PRO A C 1
ATOM 729 O O . PRO A 1 97 ? 2.344 0.814 -11.461 1.00 98.12 97 PRO A O 1
ATOM 732 N N . GLY A 1 98 ? 0.663 1.036 -12.883 1.00 98.12 98 GLY A N 1
ATOM 733 C CA . GLY A 1 98 ? 1.094 -0.052 -13.759 1.00 98.12 98 GLY A CA 1
ATOM 734 C C . GLY A 1 98 ? 2.075 0.477 -14.803 1.00 98.12 98 GLY A C 1
ATOM 735 O O . GLY A 1 98 ? 1.709 1.335 -15.608 1.00 98.12 98 GLY A O 1
ATOM 736 N N . VAL A 1 99 ? 3.310 -0.030 -14.826 1.00 98.75 99 VAL A N 1
ATOM 737 C CA . VAL A 1 99 ? 4.383 0.478 -15.699 1.00 98.75 99 VAL A CA 1
ATOM 738 C C . VAL A 1 99 ? 4.941 -0.621 -16.600 1.00 98.75 99 VAL A C 1
ATOM 740 O O . VAL A 1 99 ? 5.104 -1.766 -16.194 1.00 98.75 99 VAL A O 1
ATOM 743 N N . THR A 1 100 ? 5.271 -0.270 -17.843 1.00 98.69 100 THR A N 1
ATOM 744 C CA . THR A 1 100 ? 6.014 -1.131 -18.772 1.00 98.69 100 THR A CA 1
ATOM 745 C C . THR A 1 100 ? 7.393 -0.556 -19.048 1.00 98.69 100 THR A C 1
ATOM 747 O O . THR A 1 100 ? 7.514 0.586 -19.497 1.00 98.69 100 THR A O 1
ATOM 750 N N . THR A 1 101 ? 8.415 -1.382 -18.838 1.00 98.69 101 THR A N 1
ATOM 751 C CA . THR A 1 101 ? 9.768 -1.161 -19.356 1.00 98.69 101 THR A CA 1
ATOM 752 C C . THR A 1 101 ? 9.780 -1.505 -20.845 1.00 98.69 101 THR A C 1
ATOM 754 O O . THR A 1 101 ? 9.309 -2.573 -21.225 1.00 98.69 101 THR A O 1
ATOM 757 N N . LEU A 1 102 ? 10.269 -0.599 -21.692 1.00 98.38 102 LEU A N 1
ATOM 758 C CA . LEU A 1 102 ? 10.382 -0.806 -23.138 1.00 98.38 102 LEU A CA 1
ATOM 759 C C . LEU A 1 102 ? 11.858 -0.853 -23.551 1.00 98.38 102 LEU A C 1
ATOM 761 O O . LEU A 1 102 ? 12.714 -0.285 -22.867 1.00 98.38 102 LEU A O 1
ATOM 765 N N . ASP A 1 103 ? 12.137 -1.472 -24.698 1.00 96.81 103 ASP A N 1
ATOM 766 C CA . ASP A 1 103 ? 13.481 -1.504 -25.282 1.00 96.81 103 ASP A CA 1
ATOM 767 C C . ASP A 1 103 ? 14.028 -0.078 -25.471 1.00 96.81 103 ASP A C 1
ATOM 769 O O . ASP A 1 103 ? 13.316 0.792 -26.009 1.00 96.81 103 ASP A O 1
ATOM 773 N N . PRO A 1 104 ? 15.280 0.193 -25.061 1.00 95.50 104 PRO A N 1
ATOM 774 C CA . PRO A 1 104 ? 15.901 1.481 -25.283 1.00 95.50 104 PRO A CA 1
ATOM 775 C C . PRO A 1 104 ? 16.218 1.686 -26.768 1.00 95.50 104 PRO A C 1
ATOM 777 O O . PRO A 1 104 ? 16.388 0.742 -27.540 1.00 95.50 104 PRO A O 1
ATOM 780 N N . ILE A 1 105 ? 16.340 2.949 -27.172 1.00 93.50 105 ILE A N 1
ATOM 781 C CA . ILE A 1 105 ? 16.812 3.323 -28.509 1.00 93.50 105 ILE A CA 1
ATOM 782 C C . ILE A 1 105 ? 18.272 3.766 -28.418 1.00 93.50 105 ILE A C 1
ATOM 784 O O . ILE A 1 105 ? 18.631 4.606 -27.595 1.00 93.50 105 ILE A O 1
ATOM 788 N N . TYR A 1 106 ? 19.105 3.232 -29.309 1.00 88.06 106 TYR A N 1
ATOM 789 C CA . TYR A 1 106 ? 20.492 3.654 -29.482 1.00 88.06 106 TYR A CA 1
ATOM 790 C C . TYR A 1 106 ? 20.549 4.865 -30.418 1.00 88.06 106 TYR A C 1
ATOM 792 O O . TYR A 1 106 ? 20.326 4.727 -31.621 1.00 88.06 106 TYR A O 1
ATOM 800 N N . ASP A 1 107 ? 20.850 6.045 -29.876 1.00 77.38 107 ASP A N 1
ATOM 801 C CA . ASP A 1 107 ? 20.855 7.297 -30.637 1.00 77.38 107 ASP A CA 1
ATOM 802 C C . ASP A 1 107 ? 22.287 7.691 -31.033 1.00 77.38 107 ASP A C 1
ATOM 804 O O . ASP A 1 107 ? 23.024 8.344 -30.292 1.00 77.38 107 ASP A O 1
ATOM 808 N N . GLY A 1 108 ? 22.732 7.198 -32.192 1.00 67.50 108 GLY A N 1
ATOM 809 C CA . GLY A 1 108 ? 23.942 7.694 -32.861 1.00 67.50 108 GLY A CA 1
ATOM 810 C C . GLY A 1 108 ? 25.285 7.383 -32.186 1.00 67.50 108 GLY A C 1
ATOM 811 O O . GLY A 1 108 ? 26.312 7.898 -32.617 1.00 67.50 108 GLY A O 1
ATOM 812 N N . GLY A 1 109 ? 25.306 6.527 -31.161 1.00 76.12 109 GLY A N 1
ATOM 813 C CA . GLY A 1 109 ? 26.528 5.960 -30.583 1.00 76.12 109 GLY A CA 1
ATOM 814 C C . GLY A 1 109 ? 26.997 6.587 -29.271 1.00 76.12 109 GLY A C 1
ATOM 815 O O . GLY A 1 109 ? 27.751 5.923 -28.573 1.00 76.12 109 GLY A O 1
ATOM 816 N N . TYR A 1 110 ? 26.519 7.772 -28.878 1.00 87.75 110 TYR A N 1
ATOM 817 C CA . TYR A 1 110 ? 26.914 8.424 -27.612 1.00 87.75 110 TYR A CA 1
ATOM 818 C C . TYR A 1 110 ? 25.817 8.400 -26.532 1.00 87.75 110 TYR A C 1
ATOM 820 O O . TYR A 1 110 ? 26.108 8.541 -25.345 1.00 87.75 110 TYR A O 1
ATOM 828 N N . TYR A 1 111 ? 24.567 8.161 -26.928 1.00 91.06 111 TYR A N 1
ATOM 829 C CA . TYR A 1 111 ? 23.402 8.222 -26.049 1.00 91.06 111 TYR A CA 1
ATOM 830 C C . TYR A 1 111 ? 22.582 6.932 -26.108 1.00 91.06 111 TYR A C 1
ATOM 832 O O . TYR A 1 111 ? 22.517 6.264 -27.146 1.00 91.06 111 TYR A O 1
ATOM 840 N N . ILE A 1 112 ? 21.930 6.601 -24.994 1.00 93.88 112 ILE A N 1
ATOM 841 C CA . ILE A 1 112 ? 20.893 5.568 -24.923 1.00 93.88 112 ILE A CA 1
ATOM 842 C C . ILE A 1 112 ? 19.613 6.222 -24.411 1.00 93.88 112 ILE A C 1
ATOM 844 O O . ILE A 1 112 ? 19.580 6.749 -23.302 1.00 93.88 112 ILE A O 1
ATOM 848 N N . ALA A 1 113 ? 18.558 6.193 -25.222 1.00 95.50 113 ALA A N 1
ATOM 849 C CA . ALA A 1 113 ? 17.241 6.673 -24.834 1.00 95.50 113 ALA A CA 1
ATOM 850 C C . ALA A 1 113 ? 16.446 5.524 -24.203 1.00 95.50 113 ALA A C 1
ATOM 852 O O . ALA A 1 113 ? 15.901 4.667 -24.902 1.00 95.50 113 ALA A O 1
ATOM 853 N N . MET A 1 114 ? 16.379 5.524 -22.876 1.00 97.31 114 MET A N 1
ATOM 854 C CA . MET A 1 114 ? 15.563 4.620 -22.067 1.00 97.31 114 MET A CA 1
ATOM 855 C C . MET A 1 114 ? 14.088 4.907 -22.317 1.00 97.31 114 MET A C 1
ATOM 857 O O . MET A 1 114 ? 13.714 6.074 -22.417 1.00 97.31 114 MET A O 1
ATOM 861 N N . LYS A 1 115 ? 13.242 3.875 -22.419 1.00 98.06 115 LYS A N 1
ATOM 862 C CA . LYS A 1 115 ? 11.819 4.037 -22.757 1.00 98.06 115 LYS A CA 1
ATOM 863 C C . LYS A 1 115 ? 10.898 3.322 -21.782 1.00 98.06 115 LYS A C 1
ATOM 865 O O . LYS A 1 115 ? 11.127 2.180 -21.400 1.00 98.06 115 LYS A O 1
ATOM 870 N N . GLY A 1 116 ? 9.832 4.015 -21.404 1.00 98.44 116 GLY A N 1
ATOM 871 C CA . GLY A 1 116 ? 8.851 3.542 -20.440 1.00 98.44 116 GLY A CA 1
ATOM 872 C C . GLY A 1 116 ? 7.456 4.007 -20.818 1.00 98.44 116 GLY A C 1
ATOM 873 O O . GLY A 1 116 ? 7.284 4.944 -21.610 1.00 98.44 116 GLY A O 1
ATOM 874 N N . LYS A 1 117 ? 6.448 3.322 -20.283 1.00 98.69 117 LYS A N 1
ATOM 875 C CA . LYS A 1 117 ? 5.047 3.706 -20.453 1.00 98.69 117 LYS A CA 1
ATOM 876 C C . LYS A 1 117 ? 4.233 3.405 -19.201 1.00 98.69 117 LYS A C 1
ATOM 878 O O . LYS A 1 117 ? 4.319 2.303 -18.665 1.00 98.69 117 LYS A O 1
ATOM 883 N N . ILE A 1 118 ? 3.400 4.360 -18.796 1.00 98.75 118 ILE A N 1
ATOM 884 C CA . ILE A 1 118 ? 2.345 4.153 -17.807 1.00 98.75 118 ILE A CA 1
ATOM 885 C C . ILE A 1 118 ? 1.216 3.411 -18.525 1.00 98.75 118 ILE A C 1
ATOM 887 O O . ILE A 1 118 ? 0.632 3.925 -19.480 1.00 98.75 118 ILE A O 1
ATOM 891 N N . GLN A 1 119 ? 0.940 2.176 -18.117 1.00 98.25 119 GLN A N 1
ATOM 892 C CA . GLN A 1 119 ? -0.225 1.421 -18.580 1.00 98.25 119 GLN A CA 1
ATOM 893 C C . GLN A 1 119 ? -1.498 1.881 -17.868 1.00 98.25 119 GLN A C 1
ATOM 895 O O . GLN A 1 119 ? -2.539 1.987 -18.507 1.00 98.25 119 GLN A O 1
ATOM 900 N N . SER A 1 120 ? -1.386 2.159 -16.569 1.00 97.50 120 SER A N 1
ATOM 901 C CA . SER A 1 120 ? -2.445 2.676 -15.703 1.00 97.50 120 SER A CA 1
ATOM 902 C C . SER A 1 120 ? -1.808 3.475 -14.569 1.00 97.50 120 SER A C 1
ATOM 904 O O . SER A 1 120 ? -0.774 3.078 -14.039 1.00 97.50 120 SER A O 1
ATOM 906 N N . THR A 1 121 ? -2.409 4.591 -14.195 1.00 96.81 121 THR A N 1
ATOM 907 C CA . THR A 1 121 ? -2.034 5.426 -13.050 1.00 96.81 121 THR A CA 1
ATOM 908 C C . THR A 1 121 ? -2.571 4.873 -11.738 1.00 96.81 121 THR A C 1
ATOM 910 O O . THR A 1 121 ? -2.177 5.342 -10.680 1.00 96.81 121 THR A O 1
ATOM 913 N N . GLY A 1 122 ? -3.455 3.872 -11.787 1.00 93.75 122 GLY A N 1
ATOM 914 C CA . GLY A 1 122 ? -4.055 3.304 -10.587 1.00 93.75 122 GLY A CA 1
ATOM 915 C C . GLY A 1 122 ? -5.006 4.260 -9.871 1.00 93.75 122 GLY A C 1
ATOM 916 O O . GLY A 1 122 ? -5.178 4.117 -8.676 1.00 93.75 122 GLY A O 1
ATOM 917 N N . GLY A 1 123 ? -5.608 5.231 -10.566 1.00 92.69 123 GLY A N 1
ATOM 918 C CA . GLY A 1 123 ? -6.616 6.137 -9.994 1.00 92.69 123 GLY A CA 1
ATOM 919 C C . GLY A 1 123 ? -6.104 7.540 -9.659 1.00 92.69 123 GLY A C 1
ATOM 920 O O . GLY A 1 123 ? -6.910 8.455 -9.518 1.00 92.69 123 GLY A O 1
ATOM 921 N N . GLU A 1 124 ? -4.785 7.743 -9.623 1.00 95.19 124 GLU A N 1
ATOM 922 C CA . GLU A 1 124 ? -4.166 9.061 -9.464 1.00 95.19 124 GLU A CA 1
ATOM 923 C C . GLU A 1 124 ? -2.948 9.200 -10.374 1.00 95.19 124 GLU A C 1
ATOM 925 O O . GLU A 1 124 ? -2.042 8.365 -10.333 1.00 95.19 124 GLU A O 1
ATOM 930 N N . ASN A 1 125 ? -2.905 10.286 -11.153 1.00 98.25 125 ASN A N 1
ATOM 931 C CA . ASN A 1 125 ? -1.776 10.602 -12.020 1.00 98.25 125 ASN A CA 1
ATOM 932 C C . ASN A 1 125 ? -0.439 10.517 -11.279 1.00 98.25 125 ASN A C 1
ATOM 934 O O . ASN A 1 125 ? -0.282 11.025 -10.169 1.00 98.25 125 ASN A O 1
ATOM 938 N N . ALA A 1 126 ? 0.560 9.944 -11.947 1.00 98.25 126 ALA A N 1
ATOM 939 C CA . ALA A 1 126 ? 1.894 9.876 -11.383 1.00 98.25 126 ALA A CA 1
ATOM 940 C C . ALA A 1 126 ? 2.522 11.276 -11.332 1.00 98.25 126 ALA A C 1
ATOM 942 O O . ALA A 1 126 ? 2.461 12.032 -12.308 1.00 98.25 126 ALA A O 1
ATOM 943 N N . TYR A 1 127 ? 3.166 11.603 -10.213 1.00 98.44 127 TYR A N 1
ATOM 944 C CA . TYR A 1 127 ? 3.917 12.848 -10.056 1.00 98.44 127 TYR A CA 1
ATOM 945 C C . TYR A 1 127 ? 5.400 12.696 -10.414 1.00 98.44 127 TYR A C 1
ATOM 947 O O . TYR A 1 127 ? 6.112 13.688 -10.576 1.00 98.44 127 TYR A O 1
ATOM 955 N N . GLU A 1 128 ? 5.873 11.460 -10.565 1.00 98.69 128 GLU A N 1
ATOM 956 C CA . GLU A 1 128 ? 7.245 11.133 -10.938 1.00 98.69 128 GLU A CA 1
ATOM 957 C C . GLU A 1 128 ? 7.264 9.945 -11.904 1.00 98.69 128 GLU A C 1
ATOM 959 O O . GLU A 1 128 ? 6.504 8.989 -11.745 1.00 98.69 128 GLU A O 1
ATOM 964 N N . ILE A 1 129 ? 8.146 10.000 -12.899 1.00 98.81 129 ILE A N 1
ATOM 965 C CA . ILE A 1 129 ? 8.489 8.882 -13.783 1.00 98.81 129 ILE A CA 1
ATOM 966 C C . ILE A 1 129 ? 10.004 8.775 -13.893 1.00 98.81 129 ILE A C 1
ATOM 968 O O . ILE A 1 129 ? 10.707 9.784 -13.836 1.00 98.81 129 ILE A O 1
ATOM 972 N N . GLY A 1 130 ? 10.519 7.571 -14.104 1.00 98.69 130 GLY A N 1
ATOM 973 C CA . GLY A 1 130 ? 11.957 7.389 -14.221 1.00 98.69 130 GLY A CA 1
ATOM 974 C C . GLY A 1 130 ? 12.379 5.987 -14.610 1.00 98.69 130 GLY A C 1
ATOM 975 O O . GLY A 1 130 ? 11.569 5.149 -15.018 1.00 98.69 130 GLY A O 1
ATOM 976 N N . PHE A 1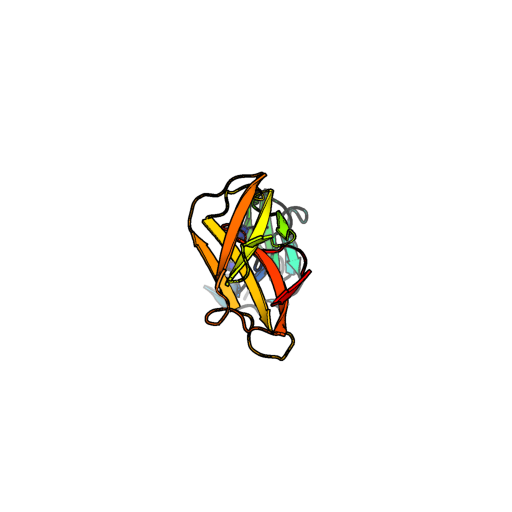 131 ? 13.677 5.749 -14.491 1.00 98.75 131 PHE A N 1
ATOM 977 C CA . PHE A 1 131 ? 14.289 4.438 -14.628 1.00 98.75 131 PHE A CA 1
ATOM 978 C C . PHE A 1 131 ? 15.225 4.179 -13.463 1.00 98.75 131 PHE A C 1
ATOM 980 O O . PHE A 1 131 ? 15.970 5.065 -13.050 1.00 98.75 131 PHE A O 1
ATOM 987 N N . GLU A 1 132 ? 15.221 2.937 -13.003 1.00 98.69 132 GLU A N 1
ATOM 988 C CA . GLU A 1 132 ? 16.317 2.371 -12.231 1.00 98.69 132 GLU A CA 1
ATOM 989 C C . GLU A 1 132 ? 17.229 1.593 -13.171 1.00 98.69 132 GLU A C 1
ATOM 991 O O . GLU A 1 132 ? 16.744 0.887 -14.060 1.00 98.69 132 GLU A O 1
ATOM 996 N N . TYR A 1 133 ? 18.537 1.682 -12.962 1.00 98.31 133 TYR A N 1
ATOM 997 C CA . TYR A 1 133 ? 19.517 0.897 -13.702 1.00 98.31 133 TYR A CA 1
ATOM 998 C C . TYR A 1 133 ? 20.715 0.538 -12.827 1.00 98.31 133 TYR A C 1
ATOM 1000 O O . TYR A 1 133 ? 21.009 1.200 -11.840 1.00 98.31 133 TYR A O 1
ATOM 1008 N N . GLN A 1 134 ? 21.383 -0.565 -13.146 1.00 98.31 134 GLN A N 1
ATOM 1009 C CA . GLN A 1 134 ? 22.545 -1.036 -12.400 1.00 98.31 134 GLN A CA 1
ATOM 1010 C C . GLN A 1 134 ? 23.497 -1.764 -13.337 1.00 98.31 134 GLN A C 1
ATOM 1012 O O . GLN A 1 134 ? 23.069 -2.606 -14.132 1.00 98.31 134 GLN A O 1
ATOM 1017 N N . ASP A 1 135 ? 24.783 -1.465 -13.199 1.00 97.81 135 ASP A N 1
ATOM 1018 C CA . ASP A 1 135 ? 25.846 -2.158 -13.914 1.00 97.81 135 ASP A CA 1
ATOM 1019 C C . ASP A 1 135 ? 25.921 -3.629 -13.476 1.00 97.81 135 ASP A C 1
ATOM 1021 O O . ASP A 1 135 ? 25.963 -3.950 -12.283 1.00 97.81 135 ASP A O 1
ATOM 1025 N N . LEU A 1 136 ? 25.936 -4.546 -14.444 1.00 97.56 136 LEU A N 1
ATOM 1026 C CA . LEU A 1 136 ? 26.071 -5.979 -14.183 1.00 97.56 136 LEU A CA 1
ATOM 1027 C C . LEU A 1 136 ? 27.487 -6.365 -13.739 1.00 97.56 136 LEU A C 1
ATOM 1029 O O . LEU A 1 136 ? 27.662 -7.441 -13.169 1.00 97.56 136 LEU A O 1
ATOM 1033 N N . ALA A 1 137 ? 28.483 -5.495 -13.939 1.00 96.00 137 ALA A N 1
ATOM 1034 C CA . ALA A 1 137 ? 29.807 -5.640 -13.337 1.00 96.00 137 ALA A CA 1
ATOM 1035 C C . ALA A 1 137 ? 29.800 -5.414 -11.808 1.00 96.00 137 ALA A C 1
ATOM 1037 O O . ALA A 1 137 ? 30.784 -5.732 -11.137 1.00 96.00 137 ALA A O 1
ATOM 1038 N N . GLY A 1 138 ? 28.693 -4.909 -11.248 1.00 91.44 138 GLY A N 1
ATOM 1039 C CA . GLY A 1 138 ? 28.517 -4.596 -9.831 1.00 91.44 138 GLY A CA 1
ATOM 1040 C C . GLY A 1 138 ? 28.349 -3.094 -9.582 1.00 91.44 138 GLY A C 1
ATOM 1041 O O . GLY A 1 138 ? 28.602 -2.275 -10.454 1.00 91.44 138 GLY A O 1
ATOM 1042 N N . GLY A 1 139 ? 27.912 -2.725 -8.376 1.00 91.25 139 GLY A N 1
ATOM 1043 C CA . GLY A 1 139 ? 27.629 -1.333 -8.003 1.00 91.25 139 GLY A CA 1
ATOM 1044 C C . GLY A 1 139 ? 26.270 -1.180 -7.324 1.00 91.25 139 GLY A C 1
ATOM 1045 O O . GLY A 1 139 ? 25.611 -2.178 -7.033 1.00 91.25 139 GLY A O 1
ATOM 1046 N N . SER A 1 140 ? 25.855 0.058 -7.065 1.00 96.25 140 SER A N 1
ATOM 1047 C CA . SER A 1 140 ? 24.518 0.377 -6.545 1.00 96.25 140 SER A CA 1
ATOM 1048 C C . SER A 1 140 ? 23.510 0.531 -7.685 1.00 96.25 140 SER A C 1
ATOM 1050 O O . SER A 1 140 ? 23.893 0.737 -8.831 1.00 96.25 140 SER A O 1
ATOM 1052 N N . VAL A 1 141 ? 22.216 0.425 -7.374 1.00 97.69 141 VAL A N 1
ATOM 1053 C CA . VAL A 1 141 ? 21.162 0.842 -8.309 1.00 97.69 141 VAL A CA 1
ATOM 1054 C C . VAL A 1 141 ? 21.174 2.366 -8.397 1.00 97.69 141 VAL A C 1
ATOM 1056 O O . VAL A 1 141 ? 21.141 3.046 -7.372 1.00 97.69 141 VAL A O 1
ATOM 1059 N N . GLU A 1 142 ? 21.223 2.880 -9.617 1.00 98.06 142 GLU A N 1
ATOM 1060 C CA . GLU A 1 142 ? 21.152 4.297 -9.948 1.00 98.06 142 GLU A CA 1
ATOM 1061 C C . GLU A 1 142 ? 19.776 4.644 -10.517 1.00 98.06 142 GLU A C 1
ATOM 1063 O O . GLU A 1 142 ? 19.025 3.770 -10.960 1.00 98.06 142 GLU A O 1
ATOM 1068 N N . THR A 1 143 ? 19.434 5.932 -10.486 1.00 97.94 143 THR A N 1
ATOM 1069 C CA . THR A 1 143 ? 18.135 6.436 -10.942 1.00 97.94 143 THR A CA 1
ATOM 1070 C C . THR A 1 143 ? 18.301 7.627 -11.869 1.00 97.94 143 THR A C 1
ATOM 1072 O O . THR A 1 143 ? 19.205 8.445 -11.710 1.00 97.94 143 THR A O 1
ATOM 1075 N N . ILE A 1 144 ? 17.403 7.724 -12.844 1.00 98.25 144 ILE A N 1
ATOM 1076 C CA . ILE A 1 144 ? 17.175 8.937 -13.625 1.00 98.25 144 ILE A CA 1
ATOM 1077 C C . ILE A 1 144 ? 15.669 9.182 -13.670 1.00 98.25 144 ILE A C 1
ATOM 1079 O O . ILE A 1 144 ? 14.905 8.268 -13.987 1.00 98.25 144 ILE A O 1
ATOM 1083 N N . ASN A 1 145 ? 15.231 10.389 -13.313 1.00 98.50 145 ASN A N 1
ATOM 1084 C CA . ASN A 1 145 ? 13.815 10.672 -13.099 1.00 98.50 145 ASN A CA 1
ATOM 1085 C C . ASN A 1 145 ? 13.393 12.087 -13.510 1.00 98.50 145 ASN A C 1
ATOM 1087 O O . ASN A 1 145 ? 14.209 12.992 -13.693 1.00 98.50 145 ASN A O 1
ATOM 1091 N N . ALA A 1 146 ? 12.088 12.259 -13.685 1.00 98.44 146 ALA A N 1
ATOM 1092 C CA . ALA A 1 146 ? 11.448 13.534 -13.948 1.00 98.44 146 ALA A CA 1
ATOM 1093 C C . ALA A 1 146 ? 10.164 13.653 -13.125 1.00 98.44 146 ALA A C 1
ATOM 1095 O O . ALA A 1 146 ? 9.380 12.707 -13.033 1.00 98.44 146 ALA A O 1
ATOM 1096 N N . TYR A 1 147 ? 9.944 14.847 -12.577 1.00 98.44 147 TYR A N 1
ATOM 1097 C CA . TYR A 1 147 ? 8.720 15.201 -11.867 1.00 98.44 147 TYR A CA 1
ATOM 1098 C C . TYR A 1 147 ? 7.743 15.925 -12.794 1.00 98.44 147 TYR A C 1
ATOM 1100 O O . TYR A 1 147 ? 8.145 16.713 -13.656 1.00 98.44 147 TYR A O 1
ATOM 1108 N N . GLY A 1 148 ? 6.451 15.690 -12.598 1.00 98.00 148 GLY A N 1
ATOM 1109 C CA . GLY A 1 148 ? 5.408 16.273 -13.425 1.00 98.00 148 GLY A CA 1
ATOM 1110 C C . GLY A 1 148 ? 4.016 15.815 -13.020 1.00 98.00 148 GLY A C 1
ATOM 1111 O O . GLY A 1 148 ? 3.753 15.556 -11.856 1.00 98.00 148 GLY A O 1
ATOM 1112 N N . ASN A 1 149 ? 3.118 15.762 -13.997 1.00 98.12 149 ASN A N 1
ATOM 1113 C CA . ASN A 1 149 ? 1.773 15.221 -13.848 1.00 98.12 149 ASN A CA 1
ATOM 1114 C C . ASN A 1 149 ? 1.528 14.301 -15.047 1.00 98.12 149 ASN A C 1
ATOM 1116 O O . ASN A 1 149 ? 1.457 14.774 -16.187 1.00 98.12 149 ASN A O 1
ATOM 1120 N N . TYR A 1 150 ? 1.512 12.993 -14.809 1.00 98.44 150 TYR A N 1
ATOM 1121 C CA . TYR A 1 150 ? 1.573 11.979 -15.856 1.00 98.44 150 TYR A CA 1
ATOM 1122 C C . TYR A 1 150 ? 0.355 11.055 -15.798 1.00 98.44 150 TYR A C 1
ATOM 1124 O O . TYR A 1 150 ? 0.154 10.319 -14.836 1.00 98.44 150 TYR A O 1
ATOM 1132 N N . GLU A 1 151 ? -0.442 11.108 -16.861 1.00 98.19 151 GLU A N 1
ATOM 1133 C CA . GLU A 1 151 ? -1.712 10.393 -17.010 1.00 98.19 151 GLU A CA 1
ATOM 1134 C C . GLU A 1 151 ? -1.544 8.964 -17.559 1.00 98.19 151 GLU A C 1
ATOM 1136 O O . GLU A 1 151 ? -0.465 8.553 -18.011 1.00 98.19 151 GLU A O 1
ATOM 1141 N N . ASP A 1 152 ? -2.653 8.222 -17.583 1.00 97.56 152 ASP A N 1
ATOM 1142 C CA . ASP A 1 152 ? -2.771 6.909 -18.216 1.00 97.56 152 ASP A CA 1
ATOM 1143 C C . ASP A 1 152 ? -2.262 6.920 -19.661 1.00 97.56 152 ASP A C 1
ATOM 1145 O O . ASP A 1 152 ? -2.525 7.823 -20.458 1.00 97.56 152 ASP A O 1
ATOM 1149 N N . GLY A 1 153 ? -1.521 5.878 -20.033 1.00 97.69 153 GLY A N 1
ATOM 1150 C CA . GLY A 1 153 ? -0.989 5.732 -21.382 1.00 97.69 153 GLY A CA 1
ATOM 1151 C C . GLY A 1 153 ? 0.226 6.610 -21.687 1.00 97.69 153 GLY A C 1
ATOM 1152 O O . GLY A 1 153 ? 0.792 6.467 -22.778 1.00 97.69 153 GLY A O 1
ATOM 1153 N N . ARG A 1 154 ? 0.671 7.475 -20.763 1.00 98.25 154 ARG A N 1
ATOM 1154 C CA . ARG A 1 154 ? 1.846 8.328 -20.966 1.00 98.25 154 ARG A CA 1
ATOM 1155 C C . ARG A 1 154 ? 3.091 7.485 -21.236 1.00 98.25 154 ARG A C 1
ATOM 1157 O O . ARG A 1 154 ? 3.556 6.739 -20.379 1.00 98.25 154 ARG A O 1
ATOM 1164 N N . ALA A 1 155 ? 3.667 7.652 -22.423 1.00 98.31 155 ALA A N 1
ATOM 1165 C CA . ALA A 1 155 ? 5.005 7.171 -22.744 1.00 98.31 155 ALA A CA 1
ATOM 1166 C C . ALA A 1 155 ? 6.046 8.263 -22.472 1.00 98.31 155 ALA A C 1
ATOM 1168 O O . ALA A 1 155 ? 5.763 9.461 -22.597 1.00 98.31 155 ALA A O 1
ATOM 1169 N N . TRP A 1 156 ? 7.261 7.847 -22.135 1.00 98.44 156 TRP A N 1
ATOM 1170 C CA . TRP A 1 156 ? 8.382 8.758 -21.954 1.00 98.44 156 TRP A CA 1
ATOM 1171 C C . TRP A 1 156 ? 9.693 8.142 -22.422 1.00 98.44 156 TRP A C 1
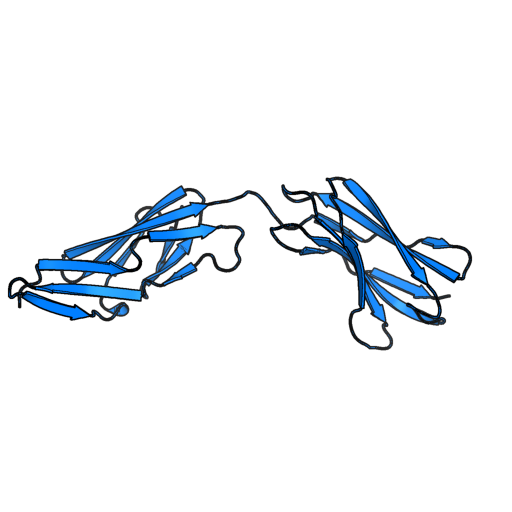ATOM 1173 O O . TRP A 1 156 ? 9.811 6.928 -22.622 1.00 98.44 156 TRP A O 1
ATOM 1183 N N . ASN A 1 157 ? 10.672 9.020 -22.608 1.00 97.06 157 ASN A N 1
ATOM 1184 C CA . ASN A 1 157 ? 12.059 8.644 -22.779 1.00 97.06 157 ASN A CA 1
ATOM 1185 C C . ASN A 1 157 ? 12.951 9.489 -21.868 1.00 97.06 157 ASN A C 1
ATOM 1187 O O . ASN A 1 157 ? 12.602 10.623 -21.540 1.00 97.06 157 ASN A O 1
ATOM 1191 N N . MET A 1 158 ? 14.070 8.910 -21.442 1.00 97.06 158 MET A N 1
ATOM 1192 C CA . MET A 1 158 ? 15.137 9.607 -20.726 1.00 97.06 158 MET A CA 1
ATOM 1193 C C . MET A 1 158 ? 16.477 9.162 -21.288 1.00 97.06 158 MET A C 1
ATOM 1195 O O . MET A 1 158 ? 16.654 7.989 -21.612 1.00 97.06 158 MET A O 1
ATOM 1199 N N . THR A 1 159 ? 17.407 10.095 -21.419 1.00 96.19 159 THR A N 1
ATOM 1200 C CA . THR A 1 159 ? 18.69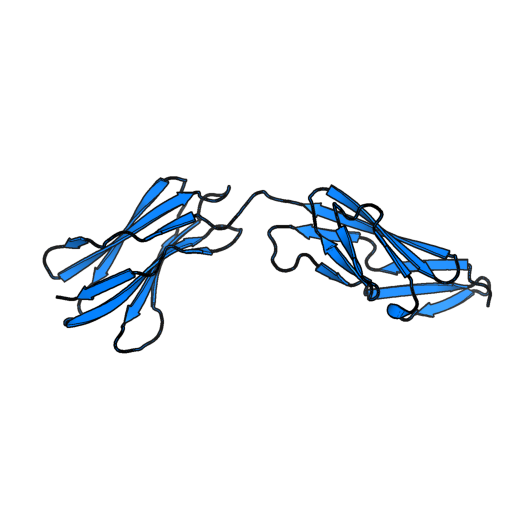3 9.827 -22.057 1.00 96.19 159 THR A CA 1
ATOM 1201 C C . THR A 1 159 ? 19.760 9.555 -21.012 1.00 96.19 159 THR A C 1
ATOM 1203 O O . THR A 1 159 ? 19.972 10.389 -20.138 1.00 96.19 159 THR A O 1
ATOM 1206 N N . LEU A 1 160 ? 20.451 8.425 -21.155 1.00 96.19 160 LEU A N 1
ATOM 1207 C CA . LEU A 1 160 ? 21.720 8.150 -20.490 1.00 96.19 160 LEU A CA 1
ATOM 1208 C C . LEU A 1 160 ? 22.873 8.486 -21.437 1.00 96.19 160 LEU A C 1
ATOM 1210 O O . LEU A 1 160 ? 22.832 8.178 -22.636 1.00 96.19 160 LEU A O 1
ATOM 1214 N N . VAL A 1 161 ? 23.905 9.114 -20.893 1.00 94.88 161 VAL A N 1
ATOM 1215 C CA . VAL A 1 161 ? 25.083 9.580 -21.616 1.00 94.88 161 VAL A CA 1
ATOM 1216 C C . VAL A 1 161 ? 26.252 8.625 -21.376 1.00 94.88 161 VAL A C 1
ATOM 1218 O O . VAL A 1 161 ? 26.659 8.363 -20.241 1.00 94.88 161 VAL A O 1
ATOM 1221 N N . LYS A 1 162 ? 26.829 8.097 -22.461 1.00 91.38 162 LYS A N 1
ATOM 1222 C CA . LYS A 1 162 ? 27.976 7.189 -22.368 1.00 91.38 162 LYS A CA 1
ATOM 1223 C C . LYS A 1 162 ? 29.225 7.926 -21.887 1.00 91.38 162 LYS A C 1
ATOM 1225 O O . LYS A 1 162 ? 29.572 8.984 -22.401 1.00 91.38 162 LYS A O 1
ATOM 1230 N N . GLY A 1 163 ? 29.926 7.333 -20.928 1.00 89.25 163 GLY A N 1
ATOM 1231 C CA . GLY A 1 163 ? 31.110 7.885 -20.275 1.00 89.25 163 GLY A CA 1
ATOM 1232 C C . GLY A 1 163 ? 30.820 8.765 -19.056 1.00 89.25 163 GLY A C 1
ATOM 1233 O O . GLY A 1 163 ? 31.752 9.014 -18.297 1.00 89.25 163 GLY A O 1
ATOM 1234 N N . SER A 1 164 ? 29.572 9.204 -18.842 1.00 92.50 164 SER A N 1
ATOM 1235 C CA . SER A 1 164 ? 29.162 9.856 -17.588 1.00 92.50 164 SER A CA 1
ATOM 1236 C C . SER A 1 164 ? 28.231 8.979 -16.761 1.00 92.50 164 SER A C 1
ATOM 1238 O O . SER A 1 164 ? 28.533 8.731 -15.601 1.00 92.50 164 SER A O 1
ATOM 1240 N N . ASP A 1 165 ? 27.152 8.481 -17.367 1.00 94.19 165 ASP A N 1
ATOM 1241 C CA . ASP A 1 165 ? 26.094 7.752 -16.655 1.00 94.19 165 ASP A CA 1
ATOM 1242 C C . ASP A 1 165 ? 26.285 6.239 -16.816 1.00 94.19 165 ASP A C 1
ATOM 1244 O O . ASP A 1 165 ? 25.963 5.442 -15.943 1.00 94.19 165 ASP A O 1
ATOM 1248 N N . ILE A 1 166 ? 26.829 5.828 -17.964 1.00 94.12 166 ILE A N 1
ATOM 1249 C CA . ILE A 1 166 ? 27.021 4.423 -18.335 1.00 94.12 166 ILE A CA 1
ATOM 1250 C C . ILE A 1 166 ? 28.363 4.220 -19.037 1.00 94.12 166 ILE A C 1
ATOM 1252 O O . ILE A 1 166 ? 28.828 5.074 -19.790 1.00 94.12 166 ILE A O 1
ATOM 1256 N N . THR A 1 167 ? 28.992 3.069 -18.827 1.00 94.25 167 THR A N 1
ATOM 1257 C CA . THR A 1 167 ? 30.357 2.783 -19.287 1.00 94.25 167 THR A CA 1
ATOM 1258 C C . THR A 1 167 ? 30.352 1.938 -20.562 1.00 94.25 167 THR A C 1
ATOM 1260 O O . THR A 1 167 ? 29.575 0.995 -20.693 1.00 94.25 167 THR A O 1
ATOM 1263 N N . TYR A 1 168 ? 31.227 2.264 -21.521 1.00 92.94 168 TYR A N 1
ATOM 1264 C CA . TYR A 1 168 ? 31.393 1.488 -22.757 1.00 92.94 168 TYR A CA 1
ATOM 1265 C C . TYR A 1 168 ? 31.825 0.044 -22.476 1.00 92.94 168 TYR A C 1
ATOM 1267 O O . TYR A 1 168 ? 32.678 -0.204 -21.628 1.00 92.94 168 TYR A O 1
ATOM 1275 N N . GLY A 1 169 ? 31.263 -0.908 -23.222 1.00 91.88 169 GLY A N 1
ATOM 1276 C CA . GLY A 1 169 ? 31.535 -2.340 -23.084 1.00 91.88 169 GLY A CA 1
ATOM 1277 C C . GLY A 1 169 ? 30.837 -3.007 -21.896 1.00 91.88 169 GLY A C 1
ATOM 1278 O O . GLY A 1 169 ? 30.919 -4.226 -21.755 1.00 91.88 169 GLY A O 1
ATOM 1279 N N . HIS A 1 170 ? 30.144 -2.241 -21.051 1.00 94.62 170 HIS A N 1
ATOM 1280 C CA . HIS A 1 170 ? 29.410 -2.772 -19.909 1.00 94.62 170 HIS A CA 1
ATOM 1281 C C . HIS A 1 170 ? 27.970 -3.115 -20.297 1.00 94.62 170 HIS A C 1
ATOM 1283 O O . HIS A 1 170 ? 27.417 -2.612 -21.279 1.00 94.62 170 HIS A O 1
ATOM 1289 N N . SER A 1 171 ? 27.359 -3.999 -19.514 1.00 96.44 171 SER A N 1
ATOM 1290 C CA . SER A 1 171 ? 25.939 -4.328 -19.627 1.00 96.44 171 SER A CA 1
ATOM 1291 C C . SER A 1 171 ? 25.225 -3.926 -18.352 1.00 96.44 171 SER A C 1
ATOM 1293 O O . SER A 1 171 ? 25.760 -4.097 -17.261 1.00 96.44 171 SER A O 1
ATOM 1295 N N . TYR A 1 172 ? 24.012 -3.415 -18.498 1.00 97.62 172 TYR A N 1
ATOM 1296 C CA . TYR A 1 172 ? 23.205 -2.901 -17.403 1.00 97.62 172 TYR A CA 1
ATOM 1297 C C . TYR A 1 172 ? 21.882 -3.644 -17.369 1.00 97.62 172 TYR A C 1
ATOM 1299 O O . TYR A 1 172 ? 21.320 -3.947 -18.424 1.00 97.62 172 TYR A O 1
ATOM 1307 N N . LYS A 1 173 ? 21.360 -3.898 -16.167 1.00 98.12 173 LYS A N 1
ATOM 1308 C CA . LYS A 1 173 ? 19.926 -4.155 -16.001 1.00 98.12 173 LYS A CA 1
ATOM 1309 C C . LYS A 1 173 ? 19.207 -2.838 -15.749 1.00 98.12 173 LYS A C 1
ATOM 1311 O O . LYS A 1 173 ? 19.770 -1.953 -15.108 1.00 98.12 173 LYS A O 1
ATOM 1316 N N . TYR A 1 174 ? 17.972 -2.722 -16.210 1.00 98.50 174 TYR A N 1
ATOM 1317 C CA . TYR A 1 174 ? 17.151 -1.533 -16.028 1.00 98.50 174 TYR A CA 1
ATOM 1318 C C . TYR A 1 174 ? 15.667 -1.872 -15.895 1.00 98.50 174 TYR A C 1
ATOM 1320 O O . TYR A 1 174 ? 15.219 -2.917 -16.362 1.00 98.50 174 TYR A O 1
ATOM 1328 N N . ARG A 1 175 ? 14.897 -0.976 -15.279 1.00 98.69 175 ARG A N 1
ATOM 1329 C CA . ARG A 1 175 ? 13.430 -1.011 -15.297 1.00 98.69 175 ARG A CA 1
ATOM 1330 C C . ARG A 1 175 ? 12.851 0.393 -15.232 1.00 98.69 175 ARG A C 1
ATOM 1332 O O . ARG A 1 175 ? 13.419 1.271 -14.589 1.00 98.69 175 ARG A O 1
ATOM 1339 N N . ALA A 1 176 ? 11.719 0.597 -15.891 1.00 98.75 176 ALA A N 1
ATOM 1340 C CA . ALA A 1 176 ? 10.961 1.837 -15.799 1.00 98.75 176 ALA A CA 1
ATOM 1341 C C . ALA A 1 176 ? 10.145 1.871 -14.496 1.00 98.75 176 ALA A C 1
ATOM 1343 O O . ALA A 1 176 ? 9.703 0.821 -14.023 1.00 98.75 176 ALA A O 1
ATOM 1344 N N . TYR A 1 177 ? 9.900 3.057 -13.944 1.00 98.81 177 TYR A N 1
ATOM 1345 C CA . TYR A 1 177 ? 8.998 3.238 -12.808 1.00 98.81 177 TYR A CA 1
ATOM 1346 C C . TYR A 1 177 ? 8.171 4.522 -12.922 1.00 98.81 177 TYR A C 1
ATOM 1348 O O . TYR A 1 177 ? 8.506 5.428 -13.688 1.00 98.81 177 TYR A O 1
ATOM 1356 N N . ALA A 1 178 ? 7.090 4.584 -12.150 1.00 98.75 178 ALA A N 1
ATOM 1357 C CA . ALA A 1 178 ? 6.274 5.775 -11.945 1.00 98.75 178 ALA A CA 1
ATOM 1358 C C . ALA A 1 178 ? 5.746 5.806 -10.503 1.00 98.75 178 ALA A C 1
ATOM 1360 O O . ALA A 1 178 ? 5.563 4.748 -9.901 1.00 98.75 178 ALA A O 1
ATOM 1361 N N . VAL A 1 179 ? 5.508 6.996 -9.952 1.00 98.31 179 VAL A N 1
ATOM 1362 C CA . VAL A 1 179 ? 5.122 7.184 -8.542 1.00 98.31 179 VAL A CA 1
ATOM 1363 C C . VAL A 1 179 ? 3.856 8.027 -8.434 1.00 98.31 179 VAL A C 1
ATOM 1365 O O . VAL A 1 179 ? 3.782 9.095 -9.043 1.00 98.31 179 VAL A O 1
ATOM 1368 N N . ASN A 1 180 ? 2.890 7.559 -7.646 1.00 96.56 180 ASN A N 1
ATOM 1369 C CA . ASN A 1 180 ? 1.731 8.327 -7.179 1.00 96.56 180 ASN A CA 1
ATOM 1370 C C . ASN A 1 180 ? 1.640 8.257 -5.640 1.00 96.56 180 ASN A C 1
ATOM 1372 O O . ASN A 1 180 ? 2.539 7.718 -4.992 1.00 96.56 180 ASN A O 1
ATOM 1376 N N . SER A 1 181 ? 0.583 8.806 -5.038 1.00 92.31 181 SER A N 1
ATOM 1377 C CA . SER A 1 181 ? 0.410 8.806 -3.575 1.00 92.31 181 SER A CA 1
ATOM 1378 C C . SER A 1 181 ? 0.297 7.408 -2.958 1.00 92.31 181 SER A C 1
ATOM 1380 O O . SER A 1 181 ? 0.699 7.229 -1.810 1.00 92.31 181 SER A O 1
ATOM 1382 N N . ALA A 1 182 ? -0.172 6.408 -3.712 1.00 89.94 182 ALA A N 1
ATOM 1383 C CA . ALA A 1 182 ? -0.228 5.017 -3.261 1.00 89.94 182 ALA A CA 1
ATOM 1384 C C . ALA A 1 182 ? 1.130 4.293 -3.343 1.00 89.94 182 ALA A C 1
ATOM 1386 O O . ALA A 1 182 ? 1.285 3.203 -2.792 1.00 89.94 182 ALA A O 1
ATOM 1387 N N . GLY A 1 183 ? 2.126 4.881 -4.015 1.00 93.12 183 GLY A N 1
ATOM 1388 C CA . GLY A 1 183 ? 3.507 4.405 -4.034 1.00 93.12 183 GLY A CA 1
ATOM 1389 C C . GLY A 1 183 ? 4.088 4.237 -5.438 1.00 93.12 183 GLY A C 1
ATOM 1390 O O . GLY A 1 183 ? 3.672 4.882 -6.402 1.00 93.12 183 GLY A O 1
ATOM 1391 N N . THR A 1 184 ? 5.096 3.367 -5.550 1.00 97.38 184 THR A N 1
ATOM 1392 C CA . THR A 1 184 ? 5.870 3.189 -6.787 1.00 97.38 184 THR A CA 1
ATOM 1393 C C . THR A 1 184 ? 5.446 1.953 -7.566 1.00 97.38 184 THR A C 1
ATOM 1395 O O . THR A 1 184 ? 5.535 0.819 -7.094 1.00 97.38 184 THR A O 1
ATOM 1398 N N . GLY A 1 185 ? 5.064 2.185 -8.813 1.00 97.88 185 GLY A N 1
ATOM 1399 C CA . GLY A 1 185 ? 4.860 1.179 -9.836 1.00 97.88 185 GLY A CA 1
ATOM 1400 C C . GLY A 1 185 ? 6.140 0.868 -10.595 1.00 97.88 185 GLY A C 1
ATOM 1401 O O . GLY A 1 185 ? 6.793 1.792 -11.077 1.00 97.88 185 GLY A O 1
ATOM 1402 N N . TYR A 1 186 ? 6.480 -0.411 -10.764 1.00 98.56 186 TYR A N 1
ATOM 1403 C CA . TYR A 1 186 ? 7.672 -0.837 -11.506 1.00 98.56 186 TYR A CA 1
ATOM 1404 C C . TYR A 1 186 ? 7.314 -1.690 -12.719 1.00 98.56 186 TYR A C 1
ATOM 1406 O O . TYR A 1 186 ? 6.481 -2.593 -12.639 1.00 98.56 186 TYR A O 1
ATOM 1414 N N . GLY A 1 187 ? 8.013 -1.447 -13.826 1.00 98.44 187 GLY A N 1
ATOM 1415 C CA . GLY A 1 187 ? 8.091 -2.386 -14.936 1.00 98.44 187 GLY A CA 1
ATOM 1416 C C . GLY A 1 187 ? 9.020 -3.563 -14.632 1.00 98.44 187 GLY A C 1
ATOM 1417 O O . GLY A 1 187 ? 9.688 -3.631 -13.595 1.00 98.44 187 GLY A O 1
ATOM 1418 N N . THR A 1 188 ? 9.081 -4.509 -15.566 1.00 98.31 188 THR A N 1
ATOM 1419 C CA . THR A 1 188 ? 10.001 -5.647 -15.489 1.00 98.31 188 THR A CA 1
ATOM 1420 C C . THR A 1 188 ? 11.445 -5.196 -15.669 1.00 98.31 188 THR A C 1
ATOM 1422 O O . THR A 1 188 ? 11.719 -4.242 -16.401 1.00 98.31 188 THR A O 1
ATOM 1425 N N . TRP A 1 189 ? 12.369 -5.899 -15.013 1.00 98.19 189 TRP A N 1
ATOM 1426 C CA . TRP A 1 189 ? 13.790 -5.766 -15.314 1.00 98.19 189 TRP A CA 1
ATOM 1427 C C . TRP A 1 189 ? 14.078 -6.304 -16.713 1.00 98.19 189 TRP A C 1
ATOM 1429 O O . TRP A 1 189 ? 13.619 -7.392 -17.060 1.00 98.19 189 TRP A O 1
ATOM 1439 N N . ASP A 1 190 ? 14.872 -5.560 -17.468 1.00 98.12 190 ASP A N 1
ATOM 1440 C CA . ASP A 1 190 ? 15.464 -5.978 -18.734 1.00 98.12 190 ASP A CA 1
ATOM 1441 C C . ASP A 1 190 ? 16.939 -5.547 -18.773 1.00 98.12 190 ASP A C 1
ATOM 1443 O O . ASP A 1 190 ? 17.445 -4.979 -17.801 1.00 98.12 190 ASP A O 1
ATOM 1447 N N . THR A 1 191 ? 17.659 -5.843 -19.851 1.00 97.38 191 THR A N 1
ATOM 1448 C CA . THR A 1 191 ? 19.088 -5.558 -19.987 1.00 97.38 191 THR A CA 1
ATOM 1449 C C . THR A 1 191 ? 19.433 -4.885 -21.306 1.00 97.38 191 THR A C 1
ATOM 1451 O O . THR A 1 191 ? 18.805 -5.131 -22.330 1.00 97.38 191 THR A O 1
ATOM 1454 N N . PHE A 1 192 ? 20.477 -4.061 -21.295 1.00 94.94 192 PHE A N 1
ATOM 1455 C CA . PHE A 1 192 ? 21.107 -3.557 -22.513 1.00 94.94 192 PHE A CA 1
ATOM 1456 C C . PHE A 1 192 ? 22.628 -3.566 -22.372 1.00 94.94 192 PHE A C 1
ATOM 1458 O O . PHE A 1 192 ? 23.171 -3.459 -21.269 1.00 94.94 192 PHE A O 1
ATOM 1465 N N . THR A 1 193 ? 23.324 -3.659 -23.504 1.00 93.44 193 THR A N 1
ATOM 1466 C CA . THR A 1 193 ? 24.784 -3.524 -23.574 1.00 93.44 193 THR A CA 1
ATOM 1467 C C . THR A 1 193 ? 25.152 -2.191 -24.207 1.00 93.44 193 THR A C 1
ATOM 1469 O O . THR A 1 193 ? 24.558 -1.773 -25.209 1.00 93.44 193 THR A O 1
ATOM 1472 N N . VAL A 1 194 ? 26.137 -1.519 -23.617 1.00 91.88 194 VAL A N 1
ATOM 1473 C CA . VAL A 1 194 ? 26.700 -0.272 -24.129 1.00 91.88 194 VAL A CA 1
ATOM 1474 C C . VAL A 1 194 ? 27.782 -0.608 -25.151 1.00 91.88 194 VAL A C 1
ATOM 1476 O O . VAL A 1 194 ? 28.924 -0.879 -24.788 1.00 91.88 194 VAL A O 1
ATOM 1479 N N . ASN A 1 195 ? 27.407 -0.598 -26.431 1.00 85.44 195 ASN A N 1
ATOM 1480 C CA . ASN A 1 195 ? 28.335 -0.788 -27.553 1.00 85.44 195 ASN A CA 1
ATOM 1481 C C . ASN A 1 195 ? 29.003 0.516 -27.984 1.00 85.44 195 ASN A C 1
ATOM 1483 O O . ASN A 1 195 ? 28.339 1.577 -27.870 1.00 85.44 195 ASN A O 1
#

Organism: NCBI:txid412755

InterPro domains:
  IPR003343 Bacterial Ig-like domain, group 2 [PF02368] (44-79)
  IPR008964 Invasin/intimin cell-a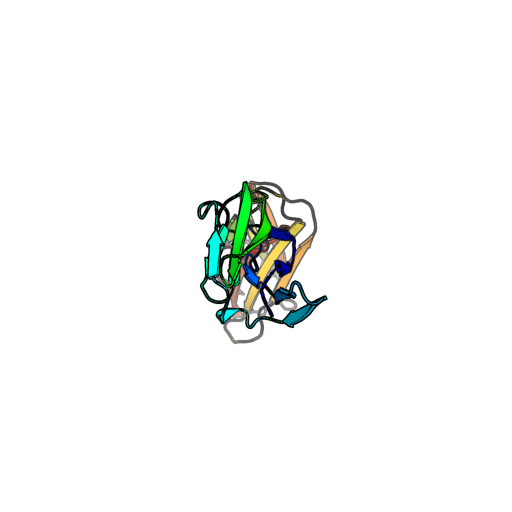dhesion fragments [SSF49373] (42-89)